Protein AF-A0A938XCN8-F1 (afdb_monomer_lite)

Organism: NCBI:txid1871024

InterPro domains:
  IPR000175 Sodium:neurotransmitter symporter [PF00209] (3-42)
  IPR000175 Sodium:neurotransmitter symporter [PR00176] (11-32)
  IPR000175 Sodium:neurotransmitter symporter [PR00176] (180-197)
  IPR000175 Sodium:neurotransmitter symporter [PS00610] (27-41)
  IPR000175 Sodium:neurotransmitter symporter [PS50267] (1-221)
  IPR000175 Sodium:neurotransmitter symporter [PTHR42948] (38-202)
  IPR037272 Sodium:neurotransmitter symporter superfamily [SSF161070] (3-42)
  IPR037272 Sodium:neurotransmitter symporter superfamily [SSF161070] (38-207)

Structure (mmCIF, N/CA/C/O backbone):
data_AF-A0A938XCN8-F1
#
_entry.id   AF-A0A938XCN8-F1
#
loop_
_atom_site.group_PDB
_atom_site.id
_atom_site.type_symbol
_atom_site.label_atom_id
_atom_site.label_alt_id
_atom_site.label_comp_id
_atom_site.label_asym_id
_atom_site.label_entity_id
_atom_site.label_seq_id
_atom_site.pdbx_PDB_ins_code
_atom_site.Cartn_x
_atom_site.Cartn_y
_atom_site.Cartn_z
_atom_site.occupancy
_atom_site.B_iso_or_equiv
_atom_site.auth_seq_id
_atom_site.auth_comp_id
_atom_site.auth_asym_id
_atom_site.auth_atom_id
_atom_site.pdbx_PDB_model_num
ATOM 1 N N . MET A 1 1 ? 0.369 -1.456 -61.228 1.00 43.31 1 MET A N 1
ATOM 2 C CA . MET A 1 1 ? 1.464 -1.544 -60.235 1.00 43.31 1 MET A CA 1
ATOM 3 C C . MET A 1 1 ? 1.816 -3.021 -60.059 1.00 43.31 1 MET A C 1
ATOM 5 O O . MET A 1 1 ? 0.947 -3.790 -59.664 1.00 43.31 1 MET A O 1
ATOM 9 N N . LYS A 1 2 ? 3.007 -3.459 -60.490 1.00 46.16 2 LYS A N 1
ATOM 10 C CA . LYS A 1 2 ? 3.424 -4.873 -60.432 1.00 46.16 2 LYS A CA 1
ATOM 11 C C . LYS A 1 2 ? 3.846 -5.174 -58.986 1.00 46.16 2 LYS A C 1
ATOM 13 O O . LYS A 1 2 ? 4.630 -4.426 -58.421 1.00 46.16 2 LYS A O 1
ATOM 18 N N . ARG A 1 3 ? 3.261 -6.197 -58.360 1.00 56.00 3 ARG A N 1
ATOM 19 C CA . ARG A 1 3 ? 3.495 -6.537 -56.947 1.00 56.00 3 ARG A CA 1
ATOM 20 C C . ARG A 1 3 ? 4.858 -7.232 -56.838 1.00 56.00 3 ARG A C 1
ATOM 22 O O . ARG A 1 3 ? 5.021 -8.307 -57.414 1.00 56.00 3 ARG A O 1
ATOM 29 N N . GLU A 1 4 ? 5.813 -6.605 -56.156 1.00 67.62 4 GLU A N 1
ATOM 30 C CA . GLU A 1 4 ? 7.129 -7.185 -55.852 1.00 67.62 4 GLU A CA 1
ATOM 31 C C . GLU A 1 4 ? 6.932 -8.534 -55.136 1.00 67.62 4 GLU A C 1
ATOM 33 O O . GLU A 1 4 ? 6.206 -8.624 -54.141 1.00 67.62 4 GLU A O 1
ATOM 38 N N . LYS A 1 5 ? 7.515 -9.609 -55.679 1.00 69.50 5 LYS A N 1
ATOM 39 C CA . LYS A 1 5 ? 7.476 -10.956 -55.091 1.00 69.50 5 LYS A CA 1
ATOM 40 C C . LYS A 1 5 ? 8.864 -11.289 -54.558 1.00 69.50 5 LYS A C 1
ATOM 42 O O . LYS A 1 5 ? 9.857 -11.034 -55.228 1.00 69.50 5 LYS A O 1
ATOM 47 N N . PHE A 1 6 ? 8.925 -11.884 -53.369 1.00 74.00 6 PHE A N 1
ATOM 48 C CA . PHE A 1 6 ? 10.189 -12.293 -52.763 1.00 74.00 6 PHE A CA 1
ATOM 49 C C . PHE A 1 6 ? 10.981 -13.236 -53.681 1.00 74.00 6 PHE A C 1
ATOM 51 O O . PHE A 1 6 ? 10.433 -14.202 -54.209 1.00 74.00 6 PHE A O 1
ATOM 58 N N . SER A 1 7 ? 12.282 -12.961 -53.820 1.00 73.88 7 SER A N 1
ATOM 59 C CA . SER A 1 7 ? 13.211 -13.706 -54.685 1.00 73.88 7 SER A CA 1
ATOM 60 C C . SER A 1 7 ? 13.429 -15.165 -54.235 1.00 73.88 7 SER A C 1
ATOM 62 O O . SER A 1 7 ? 13.682 -16.042 -55.056 1.00 73.88 7 SER A O 1
ATOM 64 N N . SER A 1 8 ? 13.270 -15.470 -52.938 1.00 84.44 8 SER A N 1
ATOM 65 C CA . SER A 1 8 ? 13.518 -16.804 -52.370 1.00 84.44 8 SER A CA 1
ATOM 66 C C . SER A 1 8 ? 12.478 -17.195 -51.316 1.00 84.44 8 SER A C 1
ATOM 68 O O . SER A 1 8 ? 12.162 -16.412 -50.418 1.00 84.44 8 SER A O 1
ATOM 70 N N . ARG A 1 9 ? 11.994 -18.448 -51.385 1.00 79.88 9 ARG A N 1
ATOM 71 C CA . ARG A 1 9 ? 11.116 -19.057 -50.365 1.00 79.88 9 ARG A CA 1
ATOM 72 C C . ARG A 1 9 ? 11.793 -19.110 -48.990 1.00 79.88 9 ARG A C 1
ATOM 74 O O . ARG A 1 9 ? 11.138 -18.852 -47.988 1.00 79.88 9 ARG A O 1
ATOM 81 N N . LEU A 1 10 ? 13.103 -19.371 -48.952 1.00 82.69 10 LEU A N 1
ATOM 82 C CA . LEU A 1 10 ? 13.907 -19.327 -47.725 1.00 82.69 10 LEU A CA 1
ATOM 83 C C . LEU A 1 10 ? 13.996 -17.905 -47.160 1.00 82.69 10 LEU A C 1
ATOM 85 O O . LEU A 1 10 ? 13.855 -17.724 -45.956 1.00 82.69 10 LEU A O 1
ATOM 89 N N . GLY A 1 11 ? 14.148 -16.892 -48.020 1.00 81.12 11 GLY A N 1
ATOM 90 C CA . GLY A 1 11 ? 14.159 -15.485 -47.600 1.00 81.12 11 GLY A CA 1
ATOM 91 C C . GLY A 1 11 ? 12.843 -15.053 -46.948 1.00 81.12 11 GLY A C 1
ATOM 92 O O . GLY A 1 11 ? 12.856 -14.404 -45.907 1.00 81.12 11 GLY A O 1
ATOM 93 N N . PHE A 1 12 ? 11.706 -15.483 -47.504 1.00 85.00 12 PHE A N 1
ATOM 94 C CA . PHE A 1 12 ? 10.392 -15.219 -46.912 1.00 85.00 12 PHE A CA 1
ATOM 95 C C . PHE A 1 12 ? 10.224 -15.885 -45.537 1.00 85.00 12 PHE A C 1
ATOM 97 O O . PHE A 1 12 ? 9.724 -15.251 -44.607 1.00 85.00 12 PHE A O 1
ATOM 104 N N . VAL A 1 13 ? 10.675 -17.135 -45.382 1.00 86.12 13 VAL A N 1
ATOM 105 C CA . VAL A 1 13 ? 10.606 -17.860 -44.101 1.00 86.12 13 VAL A CA 1
ATOM 106 C C . VAL A 1 13 ? 11.511 -17.217 -43.048 1.00 86.12 13 VAL A C 1
ATOM 108 O O . VAL A 1 13 ? 11.069 -17.013 -41.922 1.00 86.12 13 VAL A O 1
ATOM 111 N N . LEU A 1 14 ? 12.738 -16.830 -43.410 1.00 84.88 14 LEU A N 1
ATOM 112 C CA . LEU A 1 14 ? 13.688 -16.184 -42.495 1.00 84.88 14 LEU A CA 1
ATOM 113 C C . LEU A 1 14 ? 13.211 -14.802 -42.033 1.00 84.88 14 LEU A C 1
ATOM 115 O O . LEU A 1 14 ? 13.330 -14.484 -40.854 1.00 84.88 14 LEU A O 1
ATOM 119 N N . ILE A 1 15 ? 12.624 -14.001 -42.926 1.00 85.56 15 ILE A N 1
ATOM 120 C CA . ILE A 1 15 ? 12.047 -12.697 -42.567 1.00 85.56 15 ILE A CA 1
ATOM 121 C C . ILE A 1 15 ? 10.811 -12.876 -41.684 1.00 85.56 15 ILE A C 1
ATOM 123 O O . ILE A 1 15 ? 10.690 -12.200 -40.667 1.00 85.56 15 ILE A O 1
ATOM 127 N N . SER A 1 16 ? 9.929 -13.825 -42.012 1.00 80.19 16 SER A N 1
ATOM 128 C CA . SER A 1 16 ? 8.748 -14.121 -41.187 1.00 80.19 16 SER A CA 1
ATOM 129 C C . SER A 1 16 ? 9.145 -14.600 -39.783 1.00 80.19 16 SER A C 1
ATOM 131 O O . SER A 1 16 ? 8.578 -14.139 -38.794 1.00 80.19 16 SER A O 1
ATOM 133 N N . ALA A 1 17 ? 10.161 -15.465 -39.678 1.00 82.31 17 ALA A N 1
ATOM 134 C CA . ALA A 1 17 ? 10.718 -15.915 -38.403 1.00 82.31 17 ALA A CA 1
ATOM 135 C C . ALA A 1 17 ? 11.397 -14.767 -37.633 1.00 82.31 17 ALA A C 1
ATOM 137 O O . ALA A 1 17 ? 11.176 -14.618 -36.433 1.00 82.31 17 ALA A O 1
ATOM 138 N N . GLY A 1 18 ? 12.164 -13.915 -38.320 1.00 79.69 18 GLY A N 1
ATOM 139 C CA . GLY A 1 18 ? 12.799 -12.732 -37.735 1.00 79.69 18 GLY A CA 1
ATOM 140 C C . GLY A 1 18 ? 11.789 -11.722 -37.186 1.00 79.69 18 GLY A C 1
ATOM 141 O O . GLY A 1 18 ? 11.968 -11.225 -36.076 1.00 79.69 18 GLY A O 1
ATOM 142 N N . CYS A 1 19 ? 10.688 -11.472 -37.900 1.00 76.50 19 CYS A N 1
ATOM 143 C CA . CYS A 1 19 ? 9.593 -10.628 -37.419 1.00 76.50 19 CYS A CA 1
ATOM 144 C C . CYS A 1 19 ? 8.870 -11.248 -36.215 1.00 76.50 19 CYS A C 1
ATOM 146 O O . CYS A 1 19 ? 8.571 -10.531 -35.264 1.00 76.50 19 CYS A O 1
ATOM 148 N N . ALA A 1 20 ? 8.623 -12.563 -36.212 1.00 73.62 20 ALA A N 1
ATOM 149 C CA . ALA A 1 20 ? 7.980 -13.248 -35.088 1.00 73.62 20 ALA A CA 1
ATOM 150 C C . ALA A 1 20 ? 8.841 -13.213 -33.810 1.00 73.62 20 ALA A C 1
ATOM 152 O O . ALA A 1 20 ? 8.335 -12.902 -32.731 1.00 73.62 20 ALA A O 1
ATOM 153 N N . ILE A 1 21 ? 10.150 -13.462 -33.932 1.00 72.75 21 ILE A N 1
ATOM 154 C CA . ILE A 1 21 ? 11.103 -13.386 -32.813 1.00 72.75 21 ILE A CA 1
ATOM 155 C C . ILE A 1 21 ? 11.278 -11.932 -32.348 1.00 72.75 21 ILE A C 1
ATOM 157 O O . ILE A 1 21 ? 11.272 -11.663 -31.147 1.00 72.75 21 ILE A O 1
ATOM 161 N N . GLY A 1 22 ? 11.386 -10.986 -33.288 1.00 70.88 22 GLY A N 1
ATOM 162 C CA . GLY A 1 22 ? 11.503 -9.556 -33.003 1.00 70.88 22 GLY A CA 1
ATOM 163 C C . GLY A 1 22 ? 10.294 -9.010 -32.245 1.00 70.88 22 GLY A C 1
ATOM 164 O O . GLY A 1 22 ? 10.467 -8.357 -31.219 1.00 70.88 22 GLY A O 1
ATOM 165 N N . LEU A 1 23 ? 9.076 -9.352 -32.678 1.00 68.38 23 LEU A N 1
ATOM 166 C CA . LEU A 1 23 ? 7.847 -9.020 -31.954 1.00 68.38 23 LEU A CA 1
ATOM 167 C C . LEU A 1 23 ? 7.846 -9.654 -30.558 1.00 68.38 23 LEU A C 1
ATOM 169 O O . LEU A 1 23 ? 7.608 -8.953 -29.580 1.00 68.38 23 LEU A O 1
ATOM 173 N N . GLY A 1 24 ? 8.202 -10.935 -30.432 1.00 60.56 24 GLY A N 1
ATOM 174 C CA . GLY A 1 24 ? 8.303 -11.598 -29.127 1.00 60.56 24 GLY A CA 1
ATOM 175 C C . GLY A 1 24 ? 9.234 -10.870 -28.147 1.00 60.56 24 GLY A C 1
ATOM 176 O O . GLY A 1 24 ? 8.884 -10.684 -26.982 1.00 60.56 24 GLY A O 1
ATOM 177 N N . ASN A 1 25 ? 10.383 -10.380 -28.619 1.00 62.62 25 ASN A N 1
ATOM 178 C CA . ASN A 1 25 ? 11.329 -9.633 -27.786 1.00 62.62 25 ASN A CA 1
ATOM 179 C C . ASN A 1 25 ? 10.828 -8.221 -27.425 1.00 62.62 25 ASN A C 1
ATOM 181 O O . ASN A 1 25 ? 11.055 -7.764 -26.303 1.00 62.62 25 ASN A O 1
ATOM 185 N N . VAL A 1 26 ? 10.103 -7.561 -28.338 1.00 66.00 26 VAL A N 1
ATOM 186 C CA . VAL A 1 26 ? 9.451 -6.262 -28.091 1.00 66.00 26 VAL A CA 1
ATOM 187 C C . VAL A 1 26 ? 8.364 -6.372 -27.025 1.00 66.00 26 VAL A C 1
ATOM 189 O O . VAL A 1 26 ? 8.199 -5.432 -26.263 1.00 66.00 26 VAL A O 1
ATOM 192 N N . TRP A 1 27 ? 7.666 -7.505 -26.914 1.00 64.62 27 TRP A N 1
ATOM 193 C CA . TRP A 1 27 ? 6.671 -7.741 -25.855 1.00 64.62 27 TRP A CA 1
ATOM 194 C C . TRP A 1 27 ? 7.290 -8.238 -24.544 1.00 64.62 27 TRP A C 1
ATOM 196 O O . TRP A 1 27 ? 6.797 -7.919 -23.460 1.00 64.62 27 TRP A O 1
ATOM 206 N N . ARG A 1 28 ? 8.403 -8.974 -24.619 1.00 64.06 28 ARG A N 1
ATOM 207 C CA . ARG A 1 28 ? 9.111 -9.486 -23.440 1.00 64.06 28 ARG A CA 1
ATOM 208 C C . ARG A 1 28 ? 9.675 -8.365 -22.567 1.00 64.06 28 ARG A C 1
ATOM 210 O O . ARG A 1 28 ? 9.616 -8.474 -21.348 1.00 64.06 28 ARG A O 1
ATOM 217 N N . PHE A 1 29 ? 10.197 -7.292 -23.157 1.00 66.00 29 PHE A N 1
ATOM 218 C CA . PHE A 1 29 ? 10.772 -6.182 -22.391 1.00 66.00 29 PHE A CA 1
ATOM 219 C C . PHE A 1 29 ? 9.725 -5.415 -21.548 1.00 66.00 29 PHE A C 1
ATOM 221 O O . PHE A 1 29 ? 9.934 -5.294 -20.339 1.00 66.00 29 PHE A O 1
ATOM 228 N N . PRO A 1 30 ? 8.569 -4.989 -22.099 1.00 60.81 30 PRO A N 1
ATOM 229 C CA . PRO A 1 30 ? 7.419 -4.484 -21.347 1.00 60.81 30 PRO A CA 1
ATOM 230 C C . PRO A 1 30 ? 6.872 -5.457 -20.308 1.00 60.81 30 PRO A C 1
ATOM 232 O O . PRO A 1 30 ? 6.483 -5.043 -19.224 1.00 60.81 30 PRO A O 1
ATOM 235 N N . TYR A 1 31 ? 6.832 -6.752 -20.627 1.00 61.41 31 TYR A N 1
ATOM 236 C CA . TYR A 1 31 ? 6.334 -7.766 -19.701 1.00 61.41 31 TYR A CA 1
ATOM 237 C C . TYR A 1 31 ? 7.248 -7.908 -18.478 1.00 61.41 31 TYR A C 1
ATOM 239 O O . TYR A 1 31 ? 6.776 -7.855 -17.346 1.00 61.41 31 TYR A O 1
ATOM 247 N N . ILE A 1 32 ? 8.563 -8.005 -18.698 1.00 63.66 32 ILE A N 1
ATOM 248 C CA . ILE A 1 32 ? 9.557 -8.056 -17.620 1.00 63.66 32 ILE A CA 1
ATOM 249 C C . ILE A 1 32 ? 9.542 -6.744 -16.830 1.00 63.66 32 ILE A C 1
ATOM 251 O O .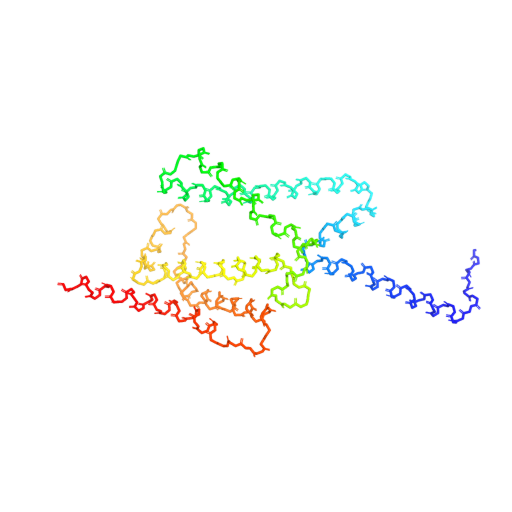 ILE A 1 32 ? 9.484 -6.778 -15.610 1.00 63.66 32 ILE A O 1
ATOM 255 N N . THR A 1 33 ? 9.512 -5.583 -17.491 1.00 64.44 33 THR A N 1
ATOM 256 C CA . THR A 1 33 ? 9.369 -4.299 -16.776 1.00 64.44 33 THR A CA 1
ATOM 257 C C . THR A 1 33 ? 8.042 -4.197 -16.023 1.00 64.44 33 THR A C 1
ATOM 259 O O . THR A 1 33 ? 8.006 -3.579 -14.967 1.00 64.44 33 THR A O 1
ATOM 262 N N . GLY A 1 34 ? 6.968 -4.834 -16.494 1.00 63.31 34 GLY A N 1
ATOM 263 C CA . GLY A 1 34 ? 5.686 -4.928 -15.794 1.00 63.31 34 GLY A CA 1
ATOM 264 C C . GLY A 1 34 ? 5.728 -5.764 -14.529 1.00 63.31 34 GLY A C 1
ATOM 265 O O . GLY A 1 34 ? 5.140 -5.354 -13.532 1.00 63.31 34 GLY A O 1
ATOM 266 N N . GLN A 1 35 ? 6.476 -6.867 -14.534 1.00 62.69 35 GLN A N 1
ATOM 267 C CA . GLN A 1 35 ? 6.714 -7.657 -13.323 1.00 62.69 35 GLN A CA 1
ATOM 268 C C . GLN A 1 35 ? 7.412 -6.842 -12.222 1.00 62.69 35 GLN A C 1
ATOM 270 O O . GLN A 1 35 ? 7.170 -7.096 -11.049 1.00 62.69 35 GLN A O 1
ATOM 275 N N . TYR A 1 36 ? 8.193 -5.821 -12.590 1.00 63.03 36 TYR A N 1
ATOM 276 C CA . TYR A 1 36 ? 8.853 -4.899 -11.656 1.00 63.03 36 TYR A CA 1
ATOM 277 C C . TYR A 1 36 ? 8.165 -3.519 -11.566 1.00 63.03 36 TYR A C 1
ATOM 279 O O . TYR A 1 36 ? 8.805 -2.525 -11.231 1.00 63.03 36 TYR A O 1
ATOM 287 N N . GLY A 1 37 ? 6.877 -3.411 -11.922 1.00 68.31 37 GLY A N 1
ATOM 288 C CA . GLY A 1 37 ? 6.086 -2.174 -11.775 1.00 68.31 37 GLY A CA 1
ATOM 289 C C . GLY A 1 37 ? 6.411 -1.035 -12.760 1.00 68.31 37 GLY A C 1
ATOM 290 O O . GLY A 1 37 ? 5.772 0.016 -12.728 1.00 68.31 37 GLY A O 1
ATOM 291 N N . GLY A 1 38 ? 7.358 -1.233 -13.678 1.00 71.62 38 GLY A N 1
ATOM 292 C CA . GLY A 1 38 ? 7.815 -0.248 -14.663 1.00 71.62 38 GLY A CA 1
ATOM 293 C C . GLY A 1 38 ? 7.075 -0.253 -16.007 1.00 71.62 38 GLY A C 1
ATOM 294 O O . GLY A 1 38 ? 7.303 0.647 -16.814 1.00 71.62 38 GLY A O 1
ATOM 295 N N . ALA A 1 39 ? 6.187 -1.222 -16.277 1.00 73.75 39 ALA A N 1
ATOM 296 C CA . ALA A 1 39 ? 5.540 -1.362 -17.595 1.00 73.75 39 ALA A CA 1
ATOM 297 C C . ALA A 1 39 ? 4.824 -0.092 -18.057 1.00 73.75 39 ALA A C 1
ATOM 299 O O . ALA A 1 39 ? 4.947 0.286 -19.216 1.00 73.75 39 ALA A O 1
ATOM 300 N N . VAL A 1 40 ? 4.109 0.586 -17.156 1.00 76.75 40 VAL A N 1
ATOM 301 C CA . VAL A 1 40 ? 3.341 1.806 -17.457 1.00 76.75 40 VAL A CA 1
ATOM 302 C C . VAL A 1 40 ? 4.245 2.916 -18.011 1.00 76.75 40 VAL A C 1
ATOM 304 O O . VAL A 1 40 ? 3.830 3.672 -18.887 1.00 76.75 40 VAL A O 1
ATOM 307 N N . PHE A 1 41 ? 5.504 2.974 -17.571 1.00 77.00 41 PHE A N 1
ATOM 308 C CA . PHE A 1 41 ? 6.495 3.953 -18.027 1.00 77.00 41 PHE A CA 1
ATOM 309 C C . PHE A 1 41 ? 7.179 3.571 -19.347 1.00 77.00 41 PHE A C 1
ATOM 311 O O . PHE A 1 41 ? 7.922 4.378 -19.899 1.00 77.00 41 PHE A O 1
ATOM 318 N N . VAL A 1 42 ? 6.917 2.373 -19.875 1.00 76.19 42 VAL A N 1
ATOM 319 C CA . VAL A 1 42 ? 7.463 1.884 -21.151 1.00 76.19 42 VAL A CA 1
ATOM 320 C C . VAL A 1 42 ? 6.363 1.786 -22.208 1.00 76.19 42 VAL A C 1
ATOM 322 O O . VAL A 1 42 ? 6.492 2.343 -23.297 1.00 76.19 42 VAL A O 1
ATOM 325 N N . THR A 1 43 ? 5.248 1.132 -21.886 1.00 79.12 43 THR A N 1
ATOM 326 C CA . THR A 1 43 ? 4.165 0.846 -22.837 1.00 79.12 43 THR A CA 1
ATOM 327 C C . THR A 1 43 ? 3.350 2.079 -23.195 1.00 79.12 43 THR A C 1
ATOM 329 O O . THR A 1 43 ? 3.009 2.271 -24.365 1.00 79.12 43 THR A O 1
ATOM 332 N N . LEU A 1 44 ? 3.042 2.938 -22.219 1.00 82.38 44 LEU A N 1
ATOM 333 C CA . LEU A 1 44 ? 2.205 4.109 -22.469 1.00 82.38 44 LEU A CA 1
ATOM 334 C C . LEU A 1 44 ? 2.922 5.173 -23.301 1.00 82.38 44 LEU A C 1
ATOM 336 O O . LEU A 1 44 ? 2.326 5.612 -24.283 1.00 82.38 44 LEU A O 1
ATOM 340 N N . PRO A 1 45 ? 4.188 5.556 -23.028 1.00 82.69 45 PRO A N 1
ATOM 341 C CA . PRO A 1 45 ? 4.901 6.484 -23.905 1.00 82.69 45 PRO A CA 1
ATOM 342 C C . PRO A 1 45 ? 5.023 5.976 -25.343 1.00 82.69 45 PRO A C 1
ATOM 344 O O . PRO A 1 45 ? 4.869 6.760 -26.280 1.00 82.69 45 PRO A O 1
ATOM 347 N N . GLN A 1 46 ? 5.247 4.670 -25.521 1.00 80.50 46 GLN A N 1
ATOM 348 C CA . GLN A 1 46 ? 5.304 4.056 -26.845 1.00 80.50 46 GLN A CA 1
ATOM 349 C C . GLN A 1 46 ? 3.953 4.159 -27.566 1.00 80.50 46 GLN A C 1
ATOM 351 O O . GLN A 1 46 ? 3.902 4.611 -28.706 1.00 80.50 46 GLN A O 1
ATOM 356 N N . THR A 1 47 ? 2.856 3.849 -26.870 1.00 82.81 47 THR A N 1
ATOM 357 C CA . THR A 1 47 ? 1.492 3.979 -27.412 1.00 82.81 47 THR A CA 1
ATOM 358 C C . THR A 1 47 ? 1.168 5.433 -27.763 1.00 82.81 47 THR A C 1
ATOM 360 O O . THR A 1 47 ? 0.650 5.716 -28.841 1.00 82.81 47 THR A O 1
ATOM 363 N N . PHE A 1 48 ? 1.528 6.388 -26.899 1.00 86.12 48 PHE A N 1
ATOM 364 C CA . PHE A 1 48 ? 1.320 7.808 -27.174 1.00 86.12 48 PHE A CA 1
ATOM 365 C C . PHE A 1 48 ? 2.119 8.275 -28.391 1.00 86.12 48 PHE A C 1
ATOM 367 O O . PHE A 1 48 ? 1.613 9.092 -29.151 1.00 86.12 48 PHE A O 1
ATOM 374 N N . SER A 1 49 ? 3.324 7.746 -28.627 1.00 82.06 49 SER A N 1
ATOM 375 C CA . SER A 1 49 ? 4.138 8.108 -29.794 1.00 82.06 49 SER A CA 1
ATOM 376 C C . SER A 1 49 ? 3.498 7.730 -31.136 1.00 82.06 49 SER A C 1
ATOM 378 O O . SER A 1 49 ? 3.831 8.345 -32.149 1.00 82.06 49 SER A O 1
ATOM 380 N N . GLU A 1 50 ? 2.600 6.745 -31.160 1.00 86.06 50 GLU A N 1
ATOM 381 C CA . GLU A 1 50 ? 1.865 6.329 -32.362 1.00 86.06 50 GLU A CA 1
ATOM 382 C C . GLU A 1 50 ? 0.585 7.160 -32.582 1.00 86.06 50 GLU A C 1
ATOM 384 O O . GLU A 1 50 ? 0.016 7.167 -33.674 1.00 86.06 50 GLU A O 1
ATOM 389 N N . MET A 1 51 ? 0.141 7.909 -31.566 1.00 86.44 51 MET A N 1
ATOM 390 C CA . MET A 1 51 ? -1.043 8.765 -31.630 1.00 86.44 51 MET A CA 1
ATOM 391 C C . MET A 1 51 ? -0.716 10.158 -32.190 1.00 86.44 51 MET A C 1
ATOM 393 O O . MET A 1 51 ? 0.309 10.771 -31.876 1.00 86.44 51 MET A O 1
ATOM 397 N N . ALA A 1 52 ? -1.646 10.732 -32.959 1.00 88.56 52 ALA A N 1
ATOM 398 C CA . ALA A 1 52 ? -1.552 12.129 -33.379 1.00 88.56 52 ALA A CA 1
ATOM 399 C C . ALA A 1 52 ? -1.555 13.057 -32.147 1.00 88.56 52 ALA A C 1
ATOM 401 O O . ALA A 1 52 ? -2.476 13.032 -31.332 1.00 88.56 52 ALA A O 1
ATOM 402 N N . GLY A 1 53 ? -0.507 13.873 -31.995 1.00 86.56 53 GLY A N 1
ATOM 403 C CA . GLY A 1 53 ? -0.343 14.728 -30.814 1.00 86.56 53 GLY A CA 1
ATOM 404 C C . GLY A 1 53 ? 0.113 13.984 -29.552 1.00 86.56 53 GLY A C 1
ATOM 405 O O . GLY A 1 53 ? -0.076 14.496 -28.450 1.00 86.56 53 GLY A O 1
ATOM 406 N N . GLY A 1 54 ? 0.743 12.814 -29.691 1.00 86.56 54 GLY A N 1
ATOM 407 C CA . GLY A 1 54 ? 1.220 11.962 -28.595 1.00 86.56 54 GLY A CA 1
ATOM 408 C C . GLY A 1 54 ? 1.919 12.657 -27.428 1.00 86.56 54 GLY A C 1
ATOM 409 O O . GLY A 1 54 ? 1.691 12.316 -26.273 1.00 86.56 54 GLY A O 1
ATOM 410 N N . ARG A 1 55 ? 2.726 13.687 -27.708 1.00 87.12 55 ARG A N 1
ATOM 411 C CA . ARG A 1 55 ? 3.413 14.476 -26.670 1.00 87.12 55 ARG A CA 1
ATOM 412 C C . ARG A 1 55 ? 2.440 15.180 -25.721 1.00 87.12 55 ARG A C 1
ATOM 414 O O . ARG A 1 55 ? 2.696 15.211 -24.523 1.00 87.12 55 ARG A O 1
ATOM 421 N N . LEU A 1 56 ? 1.339 15.728 -26.241 1.00 90.31 56 LEU A N 1
ATOM 422 C CA . LEU A 1 56 ? 0.327 16.408 -25.432 1.00 90.31 56 LEU A CA 1
ATOM 423 C C . LEU A 1 56 ? -0.434 15.402 -24.563 1.00 90.31 56 LEU A C 1
ATOM 425 O O . LEU A 1 56 ? -0.575 15.614 -23.362 1.00 90.31 56 LEU A O 1
ATOM 429 N N . TRP A 1 57 ? -0.869 14.289 -25.158 1.00 87.88 57 TRP A N 1
ATOM 430 C CA . TRP A 1 57 ? -1.585 13.230 -24.442 1.00 87.88 57 TRP A CA 1
ATOM 431 C C . TRP A 1 57 ? -0.722 12.570 -23.366 1.00 87.88 57 TRP A C 1
ATOM 433 O O . TRP A 1 57 ? -1.182 12.399 -22.239 1.00 87.88 57 TRP A O 1
ATOM 443 N N . GLY A 1 58 ? 0.547 12.289 -23.671 1.00 87.69 58 GLY A N 1
ATOM 444 C CA . GLY A 1 58 ? 1.506 11.779 -22.695 1.00 87.69 58 GLY A CA 1
ATOM 445 C C . GLY A 1 58 ? 1.762 12.765 -21.556 1.00 87.69 58 GLY A C 1
ATOM 446 O O . GLY A 1 58 ? 1.724 12.370 -20.393 1.00 87.69 58 GLY A O 1
ATOM 447 N N . ALA A 1 59 ? 1.953 14.054 -21.861 1.00 89.69 59 ALA A N 1
ATOM 448 C CA . ALA A 1 59 ? 2.148 15.081 -20.837 1.00 89.69 59 ALA A CA 1
ATOM 449 C C . ALA A 1 59 ? 0.936 15.201 -19.899 1.00 89.69 59 ALA A C 1
ATOM 451 O O . ALA A 1 59 ? 1.109 15.246 -18.682 1.00 89.69 59 ALA A O 1
ATOM 452 N N . LEU A 1 60 ? -0.284 15.198 -20.446 1.00 91.69 60 LEU A N 1
ATOM 453 C CA . LEU A 1 60 ? -1.514 15.229 -19.652 1.00 91.69 60 LEU A CA 1
ATOM 454 C C . LEU A 1 60 ? -1.667 13.973 -18.788 1.00 91.69 60 LEU A C 1
ATOM 456 O O . LEU A 1 60 ? -1.990 14.083 -17.607 1.00 91.69 60 LEU A O 1
ATOM 460 N N . PHE A 1 61 ? -1.391 12.792 -19.343 1.00 89.38 61 PHE A N 1
ATOM 461 C CA . PHE A 1 61 ? -1.467 11.537 -18.600 1.00 89.38 61 PHE A CA 1
ATOM 462 C C . PHE A 1 61 ? -0.518 11.528 -17.394 1.00 89.38 61 PHE A C 1
ATOM 464 O O . PHE A 1 61 ? -0.959 11.286 -16.272 1.00 89.38 61 PHE A O 1
ATOM 471 N N . PHE A 1 62 ? 0.767 11.842 -17.596 1.00 87.12 62 PHE A N 1
ATOM 472 C CA . PHE A 1 62 ? 1.740 11.854 -16.499 1.00 87.12 62 PHE A CA 1
ATOM 473 C C . PHE A 1 62 ? 1.485 12.979 -15.490 1.00 87.12 62 PHE A C 1
ATOM 475 O O . PHE A 1 62 ? 1.731 12.785 -14.302 1.00 87.12 62 PHE A O 1
ATOM 482 N N . MET A 1 63 ? 0.932 14.116 -15.924 1.00 92.62 63 MET A N 1
ATOM 483 C CA . MET A 1 63 ? 0.482 15.177 -15.019 1.00 92.62 63 MET A CA 1
ATOM 484 C C . MET A 1 63 ? -0.628 14.677 -14.082 1.00 92.62 63 MET A C 1
ATOM 486 O O . MET A 1 63 ? -0.539 14.846 -12.866 1.00 92.62 63 MET A O 1
ATOM 490 N N . PHE A 1 64 ? -1.659 14.019 -14.620 1.00 92.62 64 PHE A N 1
ATOM 491 C CA . PHE A 1 64 ? -2.734 13.460 -13.796 1.00 92.62 64 PHE A CA 1
ATOM 492 C C . PHE A 1 64 ? -2.261 12.293 -12.927 1.00 92.62 64 PHE A C 1
ATOM 494 O O . PHE A 1 64 ? -2.660 12.212 -11.765 1.00 92.62 64 PHE A O 1
ATOM 501 N N . LEU A 1 65 ? -1.373 11.437 -13.443 1.00 88.75 65 LEU A N 1
ATOM 502 C CA . LEU A 1 65 ? -0.742 10.372 -12.662 1.00 88.75 65 LEU A CA 1
ATOM 503 C C . LEU A 1 65 ? 0.034 10.946 -11.465 1.00 88.75 65 LEU A C 1
ATOM 505 O O . LEU A 1 65 ? -0.081 10.420 -10.359 1.00 88.75 65 LEU A O 1
ATOM 509 N N . ALA A 1 66 ? 0.763 12.050 -11.658 1.00 88.88 66 ALA A N 1
ATOM 510 C CA . ALA A 1 66 ? 1.483 12.730 -10.585 1.00 88.88 66 ALA A CA 1
ATOM 511 C C . ALA A 1 66 ? 0.532 13.300 -9.522 1.00 88.88 66 ALA A C 1
ATOM 513 O O . ALA A 1 66 ? 0.760 13.091 -8.332 1.00 88.88 66 ALA A O 1
ATOM 514 N N . PHE A 1 67 ? -0.561 13.965 -9.919 1.00 91.06 67 PHE A N 1
ATOM 515 C CA . PHE A 1 67 ? -1.559 14.449 -8.957 1.00 91.06 67 PHE A CA 1
ATOM 516 C C . PHE A 1 67 ? -2.223 13.309 -8.181 1.00 91.06 67 PHE A C 1
ATOM 518 O O . PHE A 1 67 ? -2.351 13.403 -6.960 1.00 91.06 67 PHE A O 1
ATOM 525 N N . ALA A 1 68 ? -2.592 12.219 -8.855 1.00 87.50 68 ALA A N 1
ATOM 526 C CA . ALA A 1 68 ? -3.157 11.044 -8.200 1.00 87.50 68 ALA A CA 1
ATOM 527 C C . ALA A 1 68 ? -2.180 10.463 -7.162 1.00 87.50 68 ALA A C 1
ATOM 529 O O . ALA A 1 68 ? -2.558 10.276 -6.004 1.00 87.50 68 ALA A O 1
ATOM 530 N N . ALA A 1 69 ? -0.909 10.275 -7.533 1.00 85.38 69 ALA A N 1
ATOM 531 C CA . ALA A 1 69 ? 0.129 9.789 -6.624 1.00 85.38 69 ALA A CA 1
ATOM 532 C C . ALA A 1 69 ? 0.385 10.744 -5.441 1.00 85.38 69 ALA A C 1
ATOM 534 O O . ALA A 1 69 ? 0.562 10.299 -4.310 1.00 85.38 69 ALA A O 1
ATOM 535 N N . LEU A 1 70 ? 0.354 12.063 -5.659 1.00 87.00 70 LEU A N 1
ATOM 536 C CA . LEU A 1 70 ? 0.511 13.039 -4.576 1.00 87.00 70 LEU A CA 1
ATOM 537 C C . LEU A 1 70 ? -0.625 12.939 -3.551 1.00 87.00 70 LEU A C 1
ATOM 539 O O . LEU A 1 70 ? -0.368 12.982 -2.348 1.00 87.00 70 LEU A O 1
ATOM 543 N N . THR A 1 71 ? -1.874 12.767 -3.997 1.00 88.50 71 THR A N 1
ATOM 544 C CA . THR A 1 71 ? -3.018 12.677 -3.073 1.00 88.50 71 THR A CA 1
ATOM 545 C C . THR A 1 71 ? -2.969 11.443 -2.169 1.00 88.50 71 THR A C 1
ATOM 547 O O . THR A 1 71 ? -3.309 11.548 -0.989 1.00 88.50 71 THR A O 1
ATOM 550 N N . THR A 1 72 ? -2.494 10.297 -2.668 1.00 89.25 72 THR A N 1
ATOM 551 C CA . THR A 1 72 ? -2.362 9.076 -1.856 1.00 89.25 72 THR A CA 1
ATOM 552 C C . THR A 1 72 ? -1.240 9.202 -0.827 1.00 89.25 72 THR A C 1
ATOM 554 O O . THR A 1 72 ? -1.439 8.845 0.335 1.00 89.25 72 THR A O 1
ATOM 557 N N . VAL A 1 73 ? -0.098 9.789 -1.206 1.00 87.00 73 VAL A N 1
ATOM 558 C CA . VAL A 1 73 ? 1.023 10.043 -0.283 1.00 87.00 73 VAL A CA 1
ATOM 559 C C . VAL A 1 73 ? 0.616 11.003 0.835 1.00 87.00 73 VAL A C 1
ATOM 561 O O . VAL A 1 73 ? 0.924 10.747 1.999 1.00 87.00 73 VAL A O 1
ATOM 564 N N . ILE A 1 74 ? -0.122 12.073 0.514 1.00 86.88 74 ILE A N 1
ATOM 565 C CA . ILE A 1 74 ? -0.613 13.028 1.521 1.00 86.88 74 ILE A CA 1
ATOM 566 C C . ILE A 1 74 ? -1.525 12.326 2.536 1.00 86.88 74 ILE A C 1
ATOM 568 O O . ILE A 1 74 ? -1.345 12.519 3.736 1.00 86.88 74 ILE A O 1
ATOM 572 N N . ALA A 1 75 ? -2.459 11.481 2.087 1.00 87.62 75 ALA A N 1
ATOM 573 C CA . ALA A 1 75 ? -3.352 10.747 2.987 1.00 87.62 75 ALA A CA 1
ATOM 574 C C . ALA A 1 75 ? -2.586 9.798 3.928 1.00 87.62 75 ALA A C 1
ATOM 576 O O . ALA A 1 75 ? -2.884 9.722 5.121 1.00 87.62 75 ALA A O 1
ATOM 577 N N . VAL A 1 76 ? -1.567 9.100 3.416 1.00 88.25 76 VAL A N 1
ATOM 578 C CA . VAL A 1 76 ? -0.708 8.230 4.235 1.00 88.25 76 VAL A CA 1
ATOM 579 C C . VAL A 1 76 ? 0.096 9.048 5.251 1.00 88.25 76 VAL A C 1
ATOM 581 O O . VAL A 1 76 ? 0.160 8.673 6.421 1.00 88.25 76 VAL A O 1
ATOM 584 N N . PHE A 1 77 ? 0.660 10.190 4.850 1.00 87.56 77 PHE A N 1
ATOM 585 C CA . PHE A 1 77 ? 1.390 11.073 5.764 1.00 87.56 77 PHE A CA 1
ATOM 586 C C . PHE A 1 77 ? 0.510 11.662 6.853 1.00 87.56 77 PHE A C 1
ATOM 588 O O . PHE A 1 77 ? 0.946 11.711 8.001 1.00 87.56 77 PHE A O 1
ATOM 595 N N . GLU A 1 78 ? -0.712 12.073 6.526 1.00 86.50 78 GLU A N 1
ATOM 596 C CA . GLU A 1 78 ? -1.641 12.614 7.516 1.00 86.50 78 GLU A CA 1
ATOM 597 C C . GLU A 1 78 ? -1.932 11.577 8.611 1.00 86.50 78 GLU A C 1
ATOM 599 O O . GLU A 1 78 ? -1.875 11.910 9.793 1.00 86.50 78 GLU A O 1
ATOM 604 N N . ASN A 1 79 ? -2.119 10.303 8.241 1.00 88.81 79 ASN A N 1
ATOM 605 C CA . ASN A 1 79 ? -2.311 9.215 9.205 1.00 88.81 79 ASN A CA 1
ATOM 606 C C . ASN A 1 79 ? -1.090 9.015 10.122 1.00 88.81 79 ASN A C 1
ATOM 608 O O . ASN A 1 79 ? -1.243 8.859 11.334 1.00 88.81 79 ASN A O 1
ATOM 612 N N . ILE A 1 80 ? 0.129 9.052 9.572 1.00 88.06 80 ILE A N 1
ATOM 613 C CA . ILE A 1 80 ? 1.366 8.899 10.360 1.00 88.06 80 ILE A CA 1
ATOM 614 C C . ILE A 1 80 ? 1.569 10.099 11.296 1.00 88.06 80 ILE A C 1
ATOM 616 O O . ILE A 1 80 ? 1.944 9.935 12.459 1.00 88.06 80 ILE A O 1
ATOM 620 N N . ILE A 1 81 ? 1.312 11.315 10.808 1.00 88.50 81 ILE A N 1
ATOM 621 C CA . ILE A 1 81 ? 1.440 12.543 11.598 1.00 88.50 81 ILE A CA 1
ATOM 622 C C . ILE A 1 81 ? 0.395 12.568 12.715 1.00 88.50 81 ILE A C 1
ATOM 624 O O . ILE A 1 81 ? 0.746 12.926 13.838 1.00 88.50 81 ILE A O 1
ATOM 628 N N . ALA A 1 82 ? -0.850 12.165 12.441 1.00 88.94 82 ALA A N 1
ATOM 629 C CA . ALA A 1 82 ? -1.900 12.040 13.451 1.00 88.94 82 ALA A CA 1
ATOM 630 C C . ALA A 1 82 ? -1.462 11.109 14.586 1.00 88.94 82 ALA A C 1
ATOM 632 O O . ALA A 1 82 ? -1.454 11.519 15.745 1.00 88.94 82 ALA A O 1
ATOM 633 N N . PHE A 1 83 ? -0.950 9.925 14.242 1.00 88.62 83 PHE A N 1
ATOM 634 C CA . PHE A 1 83 ? -0.408 8.990 15.225 1.00 88.62 83 PHE A CA 1
ATOM 635 C C . PHE A 1 83 ? 0.756 9.590 16.036 1.00 88.62 83 PHE A C 1
ATOM 637 O O . PHE A 1 83 ? 0.808 9.452 17.255 1.00 88.62 83 PHE A O 1
ATOM 644 N N . ALA A 1 84 ? 1.682 10.312 15.399 1.00 88.38 84 ALA A N 1
ATOM 645 C CA . ALA A 1 84 ? 2.779 10.973 16.111 1.00 88.38 84 ALA A CA 1
ATOM 646 C C . ALA A 1 84 ? 2.293 12.095 17.054 1.00 88.38 84 ALA A C 1
ATOM 648 O O . ALA A 1 84 ? 2.873 12.300 18.125 1.00 88.38 84 ALA A O 1
ATOM 649 N N . MET A 1 85 ? 1.236 12.821 16.678 1.00 88.94 85 MET A N 1
ATOM 650 C CA . MET A 1 85 ? 0.621 13.850 17.525 1.00 88.94 85 MET A CA 1
ATOM 651 C C . MET A 1 85 ? -0.103 13.243 18.733 1.00 88.94 85 MET A C 1
ATOM 653 O O . MET A 1 85 ? 0.004 13.810 19.820 1.00 88.94 85 MET A O 1
ATOM 657 N N . ASP A 1 86 ? -0.734 12.073 18.591 1.00 89.81 86 ASP A N 1
ATOM 658 C CA . ASP A 1 86 ? -1.329 11.326 19.715 1.00 89.81 86 ASP A CA 1
ATOM 659 C C . ASP A 1 86 ? -0.268 10.878 20.738 1.00 89.81 86 ASP A C 1
ATOM 661 O O . ASP A 1 86 ? -0.531 10.815 21.938 1.00 89.81 86 ASP A O 1
ATOM 665 N N . PHE A 1 87 ? 0.972 10.661 20.287 1.00 85.94 87 PHE A N 1
ATOM 666 C CA . PHE A 1 87 ? 2.146 10.443 21.145 1.00 85.94 87 PHE A CA 1
ATOM 667 C C . PHE A 1 87 ? 2.707 11.732 21.782 1.00 85.94 87 PHE A C 1
ATOM 669 O O . PHE A 1 87 ? 3.747 11.704 22.446 1.00 85.94 87 PHE A O 1
ATOM 676 N N . GLY A 1 88 ? 2.041 12.874 21.595 1.00 88.31 88 GLY A N 1
ATOM 677 C CA . GLY A 1 88 ? 2.394 14.161 22.196 1.00 88.31 88 GLY A CA 1
ATOM 678 C C . GLY A 1 88 ? 3.424 14.976 21.410 1.00 88.31 88 GLY A C 1
ATOM 679 O O . GLY A 1 88 ? 3.994 15.929 21.947 1.00 88.31 88 GLY A O 1
ATOM 680 N N . TRP A 1 89 ? 3.716 14.628 20.153 1.00 88.75 89 TRP A N 1
ATOM 681 C CA . TRP A 1 89 ? 4.642 15.417 19.337 1.00 88.75 89 TRP A CA 1
ATOM 682 C C . TRP A 1 89 ? 3.970 16.668 18.771 1.00 88.75 89 TRP A C 1
ATOM 684 O O . TRP A 1 89 ? 2.804 16.669 18.388 1.00 88.75 89 TRP A O 1
ATOM 694 N N . THR A 1 90 ? 4.738 17.752 18.637 1.00 89.38 90 THR A N 1
ATOM 695 C CA . THR A 1 90 ? 4.265 18.941 17.921 1.00 89.38 90 THR A CA 1
ATOM 696 C C . THR A 1 90 ? 4.198 18.665 16.419 1.00 89.38 90 THR A C 1
ATOM 698 O O . THR A 1 90 ? 5.086 18.020 15.855 1.00 89.38 90 THR A O 1
ATOM 701 N N . ARG A 1 91 ? 3.184 19.218 15.736 1.00 85.94 91 ARG A N 1
ATOM 702 C CA . ARG A 1 91 ? 2.962 19.019 14.289 1.00 85.94 91 ARG A CA 1
ATOM 703 C C . ARG A 1 91 ? 4.219 19.264 13.449 1.00 85.94 91 ARG A C 1
ATOM 705 O O . ARG A 1 91 ? 4.547 18.471 12.576 1.00 85.94 91 ARG A O 1
ATOM 712 N N . LYS A 1 92 ? 4.962 20.339 13.741 1.00 88.31 92 LYS A N 1
ATOM 713 C CA . LYS A 1 92 ? 6.198 20.688 13.016 1.00 88.31 92 LYS A CA 1
ATOM 714 C C . LYS A 1 92 ? 7.284 19.619 13.166 1.00 88.31 92 LYS A C 1
ATOM 716 O O . LYS A 1 92 ? 7.946 19.291 12.186 1.00 88.31 92 LYS A O 1
ATOM 721 N N . LYS A 1 93 ? 7.447 19.063 14.372 1.00 89.56 93 LYS A N 1
ATOM 722 C CA . LYS A 1 93 ? 8.412 17.990 14.636 1.00 89.56 93 LYS A CA 1
ATOM 723 C C . LYS A 1 93 ? 8.000 16.699 13.925 1.00 89.56 93 LYS A C 1
ATOM 725 O O . LYS A 1 93 ? 8.841 16.083 13.282 1.00 89.56 93 LYS A O 1
ATOM 730 N N . ALA A 1 94 ? 6.718 16.332 13.996 1.00 88.62 94 ALA A N 1
ATOM 731 C CA . ALA A 1 94 ? 6.185 15.142 13.334 1.00 88.62 94 ALA A CA 1
ATOM 732 C C . ALA A 1 94 ? 6.382 15.188 11.809 1.00 88.62 94 ALA A C 1
ATOM 734 O O . ALA A 1 94 ? 6.899 14.236 11.233 1.00 88.62 94 ALA A O 1
ATOM 735 N N . VAL A 1 95 ? 6.069 16.322 11.170 1.00 87.94 95 VAL A N 1
ATOM 736 C CA . VAL A 1 95 ? 6.274 16.512 9.723 1.00 87.94 95 VAL A CA 1
ATOM 737 C C . VAL A 1 95 ? 7.751 16.385 9.343 1.00 87.94 95 VAL A C 1
ATOM 739 O O . VAL A 1 95 ? 8.076 15.669 8.400 1.00 87.94 95 VAL A O 1
ATOM 742 N N . LEU A 1 96 ? 8.653 17.046 10.077 1.00 88.50 96 LEU A N 1
ATOM 743 C CA . LEU A 1 96 ? 10.083 17.041 9.753 1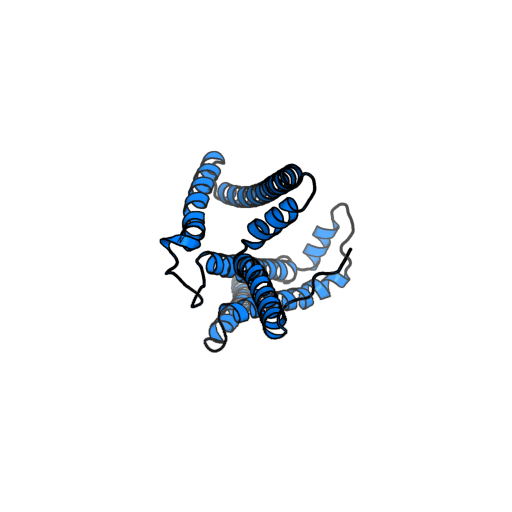.00 88.50 96 LEU A CA 1
ATOM 744 C C . LEU A 1 96 ? 10.692 15.636 9.861 1.00 88.50 96 LEU A C 1
ATOM 746 O O . LEU A 1 96 ? 11.422 15.209 8.967 1.00 88.50 96 LEU A O 1
ATOM 750 N N . VAL A 1 97 ? 10.367 14.912 10.936 1.00 88.44 97 VAL A N 1
ATOM 751 C CA . VAL A 1 97 ? 10.835 13.533 11.134 1.00 88.44 97 VAL A CA 1
ATOM 752 C C . VAL A 1 97 ? 10.258 12.611 10.064 1.00 88.44 97 VAL A C 1
ATOM 754 O O . VAL A 1 97 ? 10.994 11.790 9.527 1.00 88.44 97 VAL A O 1
ATOM 757 N N . ASN A 1 98 ? 8.982 12.770 9.705 1.00 86.19 98 ASN A N 1
ATOM 758 C CA . ASN A 1 98 ? 8.349 11.945 8.681 1.00 86.19 98 ASN A CA 1
ATOM 759 C C . ASN A 1 98 ? 8.985 12.145 7.294 1.00 86.19 98 ASN A C 1
ATOM 761 O O . ASN A 1 98 ? 9.278 11.168 6.612 1.00 86.19 98 ASN A O 1
ATOM 765 N N . ILE A 1 99 ? 9.280 13.390 6.899 1.00 84.44 99 ILE A N 1
ATOM 766 C CA . ILE A 1 99 ? 9.982 13.677 5.634 1.00 84.44 99 ILE A CA 1
ATOM 767 C C . ILE A 1 99 ? 11.368 13.021 5.622 1.00 84.44 99 ILE A C 1
ATOM 769 O O . ILE A 1 99 ? 11.730 12.363 4.647 1.00 84.44 99 ILE A O 1
ATOM 773 N N . ALA A 1 100 ? 12.132 13.164 6.710 1.00 87.06 100 ALA A N 1
ATOM 774 C CA . ALA A 1 100 ? 13.449 12.544 6.822 1.00 87.06 100 ALA A CA 1
ATOM 775 C C . ALA A 1 100 ? 13.364 11.009 6.762 1.00 87.06 100 ALA A C 1
ATOM 777 O O . ALA A 1 100 ? 14.133 10.377 6.038 1.00 87.06 100 ALA A O 1
ATOM 778 N N . ALA A 1 101 ? 12.401 10.415 7.472 1.00 86.62 101 ALA A N 1
ATOM 779 C CA . ALA A 1 101 ? 12.179 8.975 7.479 1.00 86.62 101 ALA A CA 1
ATOM 780 C C . ALA A 1 101 ? 11.829 8.449 6.085 1.00 86.62 101 ALA A C 1
ATOM 782 O O . ALA A 1 101 ? 12.393 7.448 5.668 1.00 86.62 101 ALA A O 1
ATOM 783 N N . VAL A 1 102 ? 10.967 9.134 5.332 1.00 83.38 102 VAL A N 1
ATOM 784 C CA . VAL A 1 102 ? 10.569 8.699 3.983 1.00 83.38 102 VAL A CA 1
ATOM 785 C C . VAL A 1 102 ? 11.739 8.734 3.015 1.00 83.38 102 VAL A C 1
ATOM 787 O O . VAL A 1 102 ? 11.916 7.791 2.249 1.00 83.38 102 VAL A O 1
ATOM 790 N N . ILE A 1 103 ? 12.565 9.781 3.058 1.00 80.69 103 ILE A N 1
ATOM 791 C CA . ILE A 1 103 ? 13.772 9.842 2.227 1.00 80.69 103 ILE A CA 1
ATOM 792 C C . ILE A 1 103 ? 14.670 8.649 2.558 1.00 80.69 103 ILE A C 1
ATOM 794 O O . ILE A 1 103 ? 15.059 7.914 1.662 1.00 80.69 103 ILE A O 1
ATOM 798 N N . VAL A 1 104 ? 14.941 8.399 3.839 1.00 84.94 104 VAL A N 1
ATOM 799 C CA . VAL A 1 104 ? 15.831 7.303 4.249 1.00 84.94 104 VAL A CA 1
ATOM 800 C C . VAL A 1 104 ? 15.248 5.927 3.923 1.00 84.94 104 VAL A C 1
ATOM 802 O O . VAL A 1 104 ? 15.973 5.071 3.430 1.00 84.94 104 VAL A O 1
ATOM 805 N N . LEU A 1 105 ? 13.957 5.708 4.169 1.00 81.38 105 LEU A N 1
ATOM 806 C CA . LEU A 1 105 ? 13.292 4.420 3.962 1.00 81.38 105 LEU A CA 1
ATOM 807 C C . LEU A 1 105 ? 13.014 4.122 2.484 1.00 81.38 105 LEU A C 1
ATOM 809 O O . LEU A 1 105 ? 12.942 2.956 2.125 1.00 81.38 105 LEU A O 1
ATOM 813 N N . SER A 1 106 ? 12.913 5.138 1.621 1.00 80.69 106 SER A N 1
ATOM 814 C CA . SER A 1 106 ? 12.766 4.940 0.167 1.00 80.69 106 SER A CA 1
ATOM 815 C C . SER A 1 106 ? 14.095 4.703 -0.559 1.00 80.69 106 SER A C 1
ATOM 817 O O . SER A 1 106 ? 14.099 4.171 -1.671 1.00 80.69 106 SER A O 1
ATOM 819 N N . LEU A 1 107 ? 15.237 5.055 0.050 1.00 79.94 107 LEU A N 1
ATOM 820 C CA . LEU A 1 107 ? 16.561 4.837 -0.543 1.00 79.94 107 LEU A CA 1
ATOM 821 C C . LEU A 1 107 ? 16.872 3.352 -0.814 1.00 79.94 107 LEU A C 1
ATOM 823 O O . LEU A 1 107 ? 17.339 3.068 -1.915 1.00 79.94 107 LEU A O 1
ATOM 827 N N . PRO A 1 108 ? 16.624 2.395 0.105 1.00 78.25 108 PRO A N 1
ATOM 828 C CA . PRO A 1 108 ? 16.808 0.967 -0.165 1.00 78.25 108 PRO A CA 1
ATOM 829 C C . PRO A 1 108 ? 16.014 0.472 -1.378 1.00 78.25 108 PRO A C 1
ATOM 831 O O . PRO A 1 108 ? 16.572 -0.239 -2.213 1.00 78.25 108 PRO A O 1
ATOM 834 N N . CYS A 1 109 ? 14.759 0.904 -1.516 1.00 74.94 109 CYS A N 1
ATOM 835 C CA . CYS A 1 109 ? 13.903 0.581 -2.655 1.00 74.94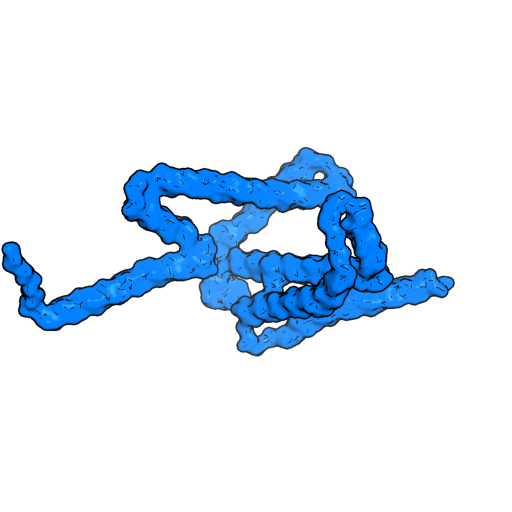 109 CYS A CA 1
ATOM 836 C C . CYS A 1 109 ? 14.483 1.129 -3.971 1.00 74.94 109 CYS A C 1
ATOM 838 O O . CYS A 1 109 ? 14.703 0.381 -4.923 1.00 74.94 109 CYS A O 1
ATOM 840 N N . ALA A 1 110 ? 14.854 2.415 -3.998 1.00 75.44 110 ALA A N 1
ATOM 841 C CA . ALA A 1 110 ? 15.430 3.053 -5.184 1.00 75.44 110 ALA A CA 1
ATOM 842 C C . ALA A 1 110 ? 16.799 2.465 -5.580 1.00 75.44 110 ALA A C 1
ATOM 844 O O . ALA A 1 110 ? 17.097 2.288 -6.763 1.00 75.44 110 ALA A O 1
ATOM 845 N N . LEU A 1 111 ? 17.645 2.154 -4.596 1.00 74.69 111 LEU A N 1
ATOM 846 C CA . LEU A 1 111 ? 18.984 1.604 -4.812 1.00 74.69 111 LEU A CA 1
ATOM 847 C C . LEU A 1 111 ? 18.968 0.096 -5.101 1.00 74.69 111 LEU A C 1
ATOM 849 O O . LEU A 1 111 ? 19.935 -0.409 -5.680 1.00 74.69 111 LEU A O 1
ATOM 853 N N . GLY A 1 112 ? 17.885 -0.608 -4.752 1.00 70.38 112 GLY A N 1
ATOM 854 C CA . GLY A 1 112 ? 17.673 -2.030 -5.035 1.00 70.38 112 GLY A CA 1
ATOM 855 C C . GLY A 1 112 ? 17.716 -2.369 -6.527 1.00 70.38 112 GLY A C 1
ATOM 856 O O . GLY A 1 112 ? 18.161 -3.452 -6.895 1.00 70.38 112 GLY A O 1
ATOM 857 N N . PHE A 1 113 ? 17.355 -1.419 -7.394 1.00 69.25 113 PHE A N 1
ATOM 858 C CA . PHE A 1 113 ? 17.395 -1.576 -8.853 1.00 69.25 113 PHE A CA 1
ATOM 859 C C . PHE A 1 113 ? 18.782 -1.376 -9.481 1.00 69.25 113 PHE A C 1
ATOM 861 O O . PHE A 1 113 ? 18.947 -1.612 -10.676 1.00 69.25 113 PHE A O 1
ATOM 868 N N . ASN A 1 114 ? 19.776 -0.914 -8.713 1.00 70.44 114 ASN A N 1
ATOM 869 C CA . ASN A 1 114 ? 21.098 -0.571 -9.240 1.00 70.44 114 ASN A CA 1
ATOM 870 C C . ASN A 1 114 ? 22.224 -1.128 -8.350 1.00 70.44 114 ASN A C 1
ATOM 872 O O . ASN A 1 114 ? 22.720 -2.232 -8.584 1.00 70.44 114 ASN A O 1
ATOM 876 N N . VAL A 1 115 ? 22.590 -0.398 -7.290 1.00 68.00 115 VAL A N 1
ATOM 877 C CA . VAL A 1 115 ? 23.759 -0.691 -6.439 1.00 68.00 115 VAL A CA 1
ATOM 878 C C . VAL A 1 115 ? 23.527 -1.900 -5.527 1.00 68.00 115 VAL A C 1
ATOM 880 O O . VAL A 1 115 ? 24.446 -2.678 -5.288 1.00 68.00 115 VAL A O 1
ATOM 883 N N . LEU A 1 116 ? 22.298 -2.081 -5.035 1.00 64.19 116 LEU A N 1
ATOM 884 C CA . LEU A 1 116 ? 21.915 -3.161 -4.116 1.00 64.19 116 LEU A CA 1
ATOM 885 C C . LEU A 1 116 ? 21.296 -4.372 -4.836 1.00 64.19 116 LEU A C 1
ATOM 887 O O . LEU A 1 116 ? 20.682 -5.216 -4.191 1.00 64.19 116 LEU A O 1
ATOM 891 N N . SER A 1 117 ? 21.506 -4.509 -6.148 1.00 63.44 117 SER A N 1
ATOM 892 C CA . SER A 1 117 ? 20.973 -5.616 -6.968 1.00 63.44 117 SER A CA 1
ATOM 893 C C . SER A 1 117 ? 21.457 -7.018 -6.551 1.00 63.44 117 SER A C 1
ATOM 895 O O . SER A 1 117 ? 20.880 -8.027 -6.964 1.00 63.44 117 SER A O 1
ATOM 897 N N . GLY A 1 118 ? 22.499 -7.094 -5.713 1.00 61.88 118 GLY A N 1
ATOM 898 C CA . GLY A 1 118 ? 22.974 -8.330 -5.084 1.00 61.88 118 GLY A CA 1
ATOM 899 C C . GLY A 1 118 ? 22.169 -8.779 -3.856 1.00 61.88 118 GLY A C 1
ATOM 900 O O . GLY A 1 118 ? 22.311 -9.924 -3.433 1.00 61.88 118 GLY A O 1
ATOM 901 N N . PHE A 1 119 ? 21.324 -7.919 -3.279 1.00 66.81 119 PHE A N 1
ATOM 902 C CA . PHE A 1 119 ? 20.440 -8.284 -2.173 1.00 66.81 119 PHE A CA 1
ATOM 903 C C . PHE A 1 119 ? 19.119 -8.825 -2.730 1.00 66.81 119 PHE A C 1
ATOM 905 O O . PHE A 1 119 ? 18.225 -8.063 -3.087 1.00 66.81 119 PHE A O 1
ATOM 912 N N . GLN A 1 120 ? 19.033 -10.154 -2.819 1.00 71.81 120 GLN A N 1
ATOM 913 C CA . GLN A 1 120 ? 17.926 -10.877 -3.449 1.00 71.81 120 GLN A CA 1
ATOM 914 C C . GLN A 1 120 ? 17.190 -11.756 -2.420 1.00 71.81 120 GLN A C 1
ATOM 916 O O . GLN A 1 120 ? 17.507 -12.941 -2.276 1.00 71.81 120 GLN A O 1
ATOM 921 N N . PRO A 1 121 ? 16.239 -11.190 -1.654 1.00 66.12 121 PRO A N 1
ATOM 922 C CA . PRO A 1 121 ? 15.647 -11.846 -0.485 1.00 66.12 121 PRO A CA 1
ATOM 923 C C . PRO A 1 121 ? 14.759 -13.065 -0.798 1.00 66.12 121 PRO A C 1
ATOM 925 O O . PRO A 1 121 ? 14.604 -13.921 0.069 1.00 66.12 121 PRO A O 1
ATOM 928 N N . PHE A 1 122 ? 14.215 -13.184 -2.014 1.00 65.69 122 PHE A N 1
ATOM 929 C CA . PHE A 1 122 ? 13.321 -14.281 -2.430 1.00 65.69 122 PHE A CA 1
ATOM 930 C C . PHE A 1 122 ? 13.895 -15.155 -3.560 1.00 65.69 122 PHE A C 1
ATOM 932 O O . PHE A 1 122 ? 13.166 -15.893 -4.217 1.00 65.69 122 PHE A O 1
ATOM 939 N N . GLY A 1 123 ? 15.209 -15.089 -3.797 1.00 66.62 123 GLY A N 1
ATOM 940 C CA . GLY A 1 123 ? 15.893 -15.851 -4.847 1.00 66.62 123 GLY A CA 1
ATOM 941 C C . GLY A 1 123 ? 16.251 -15.020 -6.082 1.00 66.62 123 GLY A C 1
ATOM 942 O O . GLY A 1 123 ? 16.108 -13.796 -6.085 1.00 66.62 123 GLY A O 1
ATOM 943 N N . ALA A 1 124 ? 16.758 -15.698 -7.117 1.00 59.62 124 ALA A N 1
ATOM 944 C CA . ALA A 1 124 ? 17.379 -15.076 -8.287 1.00 59.62 124 ALA A CA 1
ATOM 945 C C . ALA A 1 124 ? 16.462 -14.039 -8.964 1.00 59.62 124 ALA A C 1
ATOM 947 O O . ALA A 1 124 ? 15.431 -14.396 -9.529 1.00 59.62 124 ALA A O 1
ATOM 948 N N . GLY A 1 125 ? 16.866 -12.765 -8.931 1.00 66.31 125 GLY A N 1
ATOM 949 C CA . GLY A 1 125 ? 16.141 -11.647 -9.556 1.00 66.31 125 GLY A CA 1
ATOM 950 C C . GLY A 1 125 ? 15.153 -10.896 -8.656 1.00 66.31 125 GLY A C 1
ATOM 951 O O . GLY A 1 125 ? 14.543 -9.940 -9.122 1.00 66.31 125 GLY A O 1
ATOM 952 N N . SER A 1 126 ? 15.009 -11.274 -7.381 1.00 70.19 126 SER A N 1
ATOM 953 C CA . SER A 1 126 ? 14.209 -10.495 -6.423 1.00 70.19 126 SER A CA 1
ATOM 954 C C . SER A 1 126 ? 14.916 -9.202 -6.013 1.00 70.19 126 SER A C 1
ATOM 956 O O . SER A 1 126 ? 16.135 -9.171 -5.847 1.00 70.19 126 SER A O 1
ATOM 958 N N . THR A 1 127 ? 14.150 -8.128 -5.851 1.00 77.94 127 THR A N 1
ATOM 959 C CA . THR A 1 127 ? 14.654 -6.803 -5.465 1.00 77.94 127 THR A CA 1
ATOM 960 C C . THR A 1 127 ? 14.273 -6.453 -4.026 1.00 77.94 127 THR A C 1
ATOM 962 O O . THR A 1 127 ? 13.467 -7.130 -3.387 1.00 77.94 127 THR A O 1
ATOM 965 N N . VAL A 1 128 ? 14.829 -5.358 -3.501 1.00 80.25 128 VAL A N 1
ATOM 966 C CA . VAL A 1 128 ? 14.399 -4.793 -2.208 1.00 80.25 128 VAL A CA 1
ATOM 967 C C . VAL A 1 128 ? 12.915 -4.396 -2.245 1.00 80.25 128 VAL A C 1
ATOM 969 O O . VAL A 1 128 ? 12.211 -4.606 -1.261 1.00 80.25 128 VAL A O 1
ATOM 972 N N . GLN A 1 129 ? 12.415 -3.908 -3.387 1.00 79.75 129 GLN A N 1
ATOM 973 C CA . GLN A 1 129 ? 11.004 -3.544 -3.544 1.00 79.75 129 GLN A CA 1
ATOM 974 C C . GLN A 1 129 ? 10.077 -4.757 -3.377 1.00 79.75 129 GLN A C 1
ATOM 976 O O . GLN A 1 129 ? 9.045 -4.648 -2.726 1.00 79.75 129 GLN A O 1
ATOM 981 N N . ASP A 1 130 ? 10.472 -5.937 -3.868 1.00 79.06 130 ASP A N 1
ATOM 982 C CA . ASP A 1 130 ? 9.689 -7.166 -3.674 1.00 79.06 130 ASP A CA 1
ATOM 983 C C . ASP A 1 130 ? 9.519 -7.531 -2.193 1.00 79.06 130 ASP A C 1
ATOM 985 O O . ASP A 1 130 ? 8.483 -8.067 -1.796 1.00 79.06 130 ASP A O 1
ATOM 989 N N . LEU A 1 131 ? 10.539 -7.256 -1.373 1.00 82.00 131 LEU A N 1
ATOM 990 C CA . LEU A 1 131 ? 10.493 -7.456 0.075 1.00 82.00 131 LEU A CA 1
ATOM 991 C C . LEU A 1 131 ? 9.560 -6.465 0.756 1.00 82.00 131 LEU A C 1
ATOM 993 O O . LEU A 1 131 ? 8.762 -6.872 1.601 1.00 82.00 131 LEU A O 1
ATOM 997 N N . GLU A 1 132 ? 9.632 -5.194 0.379 1.00 80.44 132 GLU A N 1
ATOM 998 C CA . GLU A 1 132 ? 8.722 -4.167 0.886 1.00 80.44 132 GLU A CA 1
ATOM 999 C C . GLU A 1 132 ? 7.267 -4.486 0.520 1.00 80.44 132 GLU A C 1
ATOM 1001 O O . GLU A 1 132 ? 6.404 -4.483 1.400 1.00 80.44 132 GLU A O 1
ATOM 1006 N N . ASP A 1 133 ? 7.006 -4.873 -0.730 1.00 81.94 133 ASP A N 1
ATOM 1007 C CA . ASP A 1 133 ? 5.677 -5.274 -1.196 1.00 81.94 133 ASP A CA 1
ATOM 1008 C C . ASP A 1 133 ? 5.171 -6.527 -0.466 1.00 81.94 133 ASP A C 1
ATOM 1010 O O . ASP A 1 133 ? 4.004 -6.592 -0.070 1.00 81.94 133 ASP A O 1
ATOM 1014 N N . PHE A 1 134 ? 6.037 -7.509 -0.200 1.00 83.94 134 PHE A N 1
ATOM 1015 C CA . PHE A 1 134 ? 5.652 -8.689 0.574 1.00 83.94 134 PHE A CA 1
ATOM 1016 C C . PHE A 1 134 ? 5.282 -8.347 2.028 1.00 83.94 134 PHE A C 1
ATOM 1018 O O . PHE A 1 134 ? 4.268 -8.823 2.555 1.00 83.94 134 PHE A O 1
ATOM 1025 N N . ILE A 1 135 ? 6.089 -7.512 2.687 1.00 83.69 135 ILE A N 1
ATOM 1026 C CA . ILE A 1 135 ? 5.860 -7.112 4.080 1.00 83.69 135 ILE A CA 1
ATOM 1027 C C . ILE A 1 135 ? 4.594 -6.260 4.187 1.00 83.69 135 ILE A C 1
ATOM 1029 O O . ILE A 1 135 ? 3.767 -6.491 5.071 1.00 83.69 135 ILE A O 1
ATOM 1033 N N . LEU A 1 136 ? 4.422 -5.281 3.303 1.00 85.69 136 LEU A N 1
ATOM 1034 C CA . LEU A 1 136 ? 3.322 -4.326 3.377 1.00 85.69 136 LEU A CA 1
ATOM 1035 C C . LEU A 1 136 ? 2.042 -4.902 2.769 1.00 85.69 136 LEU A C 1
ATOM 1037 O O . LEU A 1 136 ? 1.045 -5.062 3.476 1.00 85.69 136 LEU A O 1
ATOM 1041 N N . SER A 1 137 ? 2.071 -5.239 1.482 1.00 84.56 137 SER A N 1
ATOM 1042 C CA . SER A 1 137 ? 0.878 -5.573 0.700 1.00 84.56 137 SER A CA 1
ATOM 1043 C C . SER A 1 137 ? 0.401 -7.001 0.924 1.00 84.56 137 SER A C 1
ATOM 1045 O O . SER A 1 137 ? -0.803 -7.219 1.055 1.00 84.56 137 SER A O 1
ATOM 1047 N N . ASN A 1 138 ? 1.320 -7.961 1.043 1.00 83.06 138 ASN A N 1
ATOM 1048 C CA . ASN A 1 138 ? 0.938 -9.366 1.215 1.00 83.06 138 ASN A CA 1
ATOM 1049 C C . ASN A 1 138 ? 0.774 -9.765 2.683 1.00 83.06 138 ASN A C 1
ATOM 1051 O O . ASN A 1 138 ? 0.104 -10.756 2.956 1.00 83.06 138 ASN A O 1
ATOM 1055 N N . THR A 1 139 ? 1.346 -9.009 3.628 1.00 84.75 139 THR A N 1
ATOM 1056 C CA . THR A 1 139 ? 1.322 -9.367 5.055 1.00 84.75 139 THR A CA 1
ATOM 1057 C C . THR A 1 139 ? 0.597 -8.331 5.907 1.00 84.75 139 THR A C 1
ATOM 1059 O O . THR A 1 139 ? -0.440 -8.647 6.491 1.00 84.75 139 THR A O 1
ATOM 1062 N N . LEU A 1 140 ? 1.104 -7.097 5.999 1.00 85.44 140 LEU A N 1
ATOM 1063 C CA . LEU A 1 140 ? 0.618 -6.108 6.965 1.00 85.44 140 LEU A CA 1
ATOM 1064 C C . LEU A 1 140 ? -0.797 -5.607 6.646 1.00 85.44 140 LEU A C 1
ATOM 1066 O O . LEU A 1 140 ? -1.613 -5.507 7.563 1.00 85.44 140 LEU A O 1
ATOM 1070 N N . LEU A 1 141 ? -1.112 -5.321 5.376 1.00 87.38 141 LEU A N 1
ATOM 1071 C CA . LEU A 1 141 ? -2.442 -4.843 4.975 1.00 87.38 141 LEU A CA 1
ATOM 1072 C C . LEU A 1 141 ? -3.537 -5.903 5.207 1.00 87.38 141 LEU A C 1
ATOM 1074 O O . LEU A 1 141 ? -4.518 -5.589 5.894 1.00 87.38 141 LEU A O 1
ATOM 1078 N N . PRO A 1 142 ? -3.400 -7.161 4.736 1.00 87.00 142 PRO A N 1
ATOM 1079 C CA . PRO A 1 142 ? -4.412 -8.181 4.984 1.00 87.00 142 PRO A CA 1
ATOM 1080 C C . PRO A 1 142 ? -4.514 -8.524 6.472 1.00 87.00 142 PRO A C 1
ATOM 1082 O O . PRO A 1 142 ? -5.620 -8.601 7.007 1.00 87.00 142 PRO A O 1
ATOM 1085 N N . LEU A 1 143 ? -3.385 -8.640 7.180 1.00 87.31 143 LEU A N 1
ATOM 1086 C CA . LEU A 1 143 ? -3.374 -8.916 8.618 1.00 87.31 143 LEU A CA 1
ATOM 1087 C C . LEU A 1 143 ? -4.020 -7.782 9.421 1.00 87.31 143 LEU A C 1
ATOM 1089 O O . LEU A 1 143 ? -4.834 -8.048 10.304 1.00 87.31 143 LEU A O 1
ATOM 1093 N N . GLY A 1 144 ? -3.728 -6.524 9.087 1.00 85.56 144 GLY A N 1
ATOM 1094 C CA . GLY A 1 144 ? -4.373 -5.357 9.684 1.00 85.56 144 GLY A CA 1
ATOM 1095 C C . GLY A 1 144 ? -5.884 -5.377 9.463 1.00 85.56 144 GLY A C 1
ATOM 1096 O O . GLY A 1 144 ? -6.649 -5.229 10.417 1.00 85.56 144 GLY A O 1
ATOM 1097 N N . SER A 1 145 ? -6.328 -5.652 8.233 1.00 86.19 145 SER A N 1
ATOM 1098 C CA . SER A 1 145 ? -7.757 -5.763 7.917 1.00 86.19 145 SER A CA 1
ATOM 1099 C C . SER A 1 145 ? -8.446 -6.893 8.692 1.00 86.19 145 SER A C 1
ATOM 1101 O O . SER A 1 145 ? -9.545 -6.690 9.208 1.00 86.19 145 SER A O 1
ATOM 1103 N N . LEU A 1 146 ? -7.777 -8.040 8.867 1.00 86.12 146 LEU A N 1
ATOM 1104 C CA . LEU A 1 146 ? -8.270 -9.167 9.657 1.00 86.12 146 LEU A CA 1
ATOM 1105 C C . LEU A 1 146 ? -8.402 -8.792 11.136 1.00 86.12 146 LEU A C 1
ATOM 1107 O O . LEU A 1 146 ? -9.417 -9.105 11.756 1.00 86.12 146 LEU A O 1
ATOM 1111 N N . LEU A 1 147 ? -7.408 -8.101 11.701 1.00 85.31 147 LEU A N 1
ATOM 1112 C CA . LEU A 1 147 ? -7.451 -7.627 13.085 1.00 85.31 147 LEU A CA 1
ATOM 1113 C C . LEU A 1 147 ? -8.617 -6.658 13.309 1.00 85.31 147 LEU A C 1
ATOM 1115 O O . LEU A 1 147 ? -9.360 -6.834 14.275 1.00 85.31 147 LEU A O 1
ATOM 1119 N N . TYR A 1 148 ? -8.828 -5.693 12.408 1.00 84.06 148 TYR A N 1
ATOM 1120 C CA . TYR A 1 148 ? -9.985 -4.792 12.473 1.00 84.06 148 TYR A CA 1
ATOM 1121 C C . TYR A 1 148 ? -11.311 -5.556 12.388 1.00 84.06 148 TYR A C 1
ATOM 1123 O O . TYR A 1 148 ? -12.232 -5.308 13.167 1.00 84.06 148 TYR A O 1
ATOM 1131 N N . LEU A 1 149 ? -11.399 -6.535 11.492 1.00 86.25 149 LEU A N 1
ATOM 1132 C CA . LEU A 1 149 ? -12.581 -7.378 11.338 1.00 86.25 149 LEU A CA 1
ATOM 1133 C C . LEU A 1 149 ? -12.910 -8.175 12.594 1.00 86.25 149 LEU A C 1
ATOM 1135 O O . LEU A 1 149 ? -14.058 -8.211 13.046 1.00 86.25 149 LEU A O 1
ATOM 1139 N N . LEU A 1 150 ? -11.893 -8.810 13.168 1.00 83.94 150 LEU A N 1
ATOM 1140 C CA . LEU A 1 150 ? -12.018 -9.553 14.412 1.00 83.94 150 LEU A CA 1
ATOM 1141 C C . LEU A 1 150 ? -12.368 -8.611 15.565 1.00 83.94 150 LEU A C 1
ATOM 1143 O O . LEU A 1 150 ? -13.177 -8.977 16.410 1.00 83.94 150 LEU A O 1
ATOM 1147 N N . PHE A 1 151 ? -11.840 -7.388 15.592 1.00 83.38 151 PHE A N 1
ATOM 1148 C CA . PHE A 1 151 ? -12.191 -6.392 16.604 1.00 83.38 151 PHE A CA 1
ATOM 1149 C C . PHE A 1 151 ? -13.677 -5.993 16.544 1.00 83.38 151 PHE A C 1
ATOM 1151 O O . PHE A 1 151 ? -14.336 -5.914 17.585 1.00 83.38 151 PHE A O 1
ATOM 1158 N N . CYS A 1 152 ? -14.228 -5.813 15.340 1.00 81.75 152 CYS A N 1
ATOM 1159 C CA . CYS A 1 152 ? -15.638 -5.462 15.143 1.00 81.75 152 CYS A CA 1
ATOM 1160 C C . CYS A 1 152 ? -16.598 -6.640 15.389 1.00 81.75 152 CYS A C 1
ATOM 1162 O O . CYS A 1 152 ? -17.692 -6.453 15.923 1.00 81.75 152 CYS A O 1
ATOM 1164 N N . THR A 1 153 ? -16.212 -7.864 15.018 1.00 81.19 153 THR A N 1
ATOM 1165 C CA . THR A 1 153 ? -17.095 -9.045 15.100 1.00 81.19 153 THR A CA 1
ATOM 1166 C C . THR A 1 153 ? -16.996 -9.783 16.437 1.00 81.19 153 THR A C 1
ATOM 1168 O O . THR A 1 153 ? -17.972 -10.398 16.878 1.00 81.19 153 THR A O 1
ATOM 1171 N N . ASN A 1 154 ? -15.856 -9.708 17.131 1.00 79.19 154 ASN A N 1
ATOM 1172 C CA . ASN A 1 154 ? -15.638 -10.431 18.379 1.00 79.19 154 ASN A CA 1
ATOM 1173 C C . ASN A 1 154 ? -16.434 -9.821 19.541 1.00 79.19 154 ASN A C 1
ATOM 1175 O O . ASN A 1 154 ? -16.341 -8.632 19.845 1.00 79.19 154 ASN A O 1
ATOM 1179 N N . ARG A 1 155 ? -17.152 -10.683 20.268 1.00 64.56 155 ARG A N 1
ATOM 1180 C CA . ARG A 1 155 ? -17.969 -10.325 21.438 1.00 64.56 155 ARG A CA 1
ATOM 1181 C C . ARG A 1 155 ? -17.159 -9.696 22.579 1.00 64.56 155 ARG A C 1
ATOM 1183 O O . ARG A 1 155 ? -17.736 -9.007 23.412 1.00 64.56 155 ARG A O 1
ATOM 1190 N N . TYR A 1 156 ? -15.850 -9.943 22.626 1.00 64.38 156 TYR A N 1
ATOM 1191 C CA . TYR A 1 156 ? -14.955 -9.458 23.684 1.00 64.38 156 TYR A CA 1
ATOM 1192 C C . TYR A 1 156 ? -14.311 -8.092 23.405 1.00 64.38 156 TYR A C 1
ATOM 1194 O O . TYR A 1 156 ? -13.679 -7.542 24.300 1.00 64.38 156 TYR A O 1
ATOM 1202 N N . ALA A 1 157 ? -14.449 -7.558 22.191 1.00 77.00 157 ALA A N 1
ATOM 1203 C CA . ALA A 1 157 ? -13.897 -6.267 21.793 1.00 77.00 157 ALA A CA 1
ATOM 1204 C C . ALA A 1 157 ? -15.035 -5.242 21.634 1.00 77.00 157 ALA A C 1
ATOM 1206 O O . ALA A 1 157 ? -15.698 -4.902 22.620 1.00 77.00 157 ALA A O 1
ATOM 1207 N N . TRP A 1 158 ? -15.313 -4.790 20.407 1.00 76.25 158 TRP A N 1
ATOM 1208 C CA . TRP A 1 158 ? -16.453 -3.914 20.126 1.00 76.25 158 TRP A CA 1
ATOM 1209 C C . TRP A 1 158 ? -17.771 -4.694 20.198 1.00 76.25 158 TRP A C 1
ATOM 1211 O O . TRP A 1 158 ? -18.727 -4.273 20.849 1.00 76.25 158 TRP A O 1
ATOM 1221 N N . GLY A 1 159 ? -17.800 -5.902 19.636 1.00 81.25 159 GLY A N 1
ATOM 1222 C CA . GLY A 1 159 ? -19.001 -6.724 19.542 1.00 81.25 159 GLY A CA 1
ATOM 1223 C C . GLY A 1 159 ? -19.957 -6.231 18.455 1.00 81.25 159 GLY A C 1
ATOM 1224 O O . GLY A 1 159 ? -20.239 -5.039 18.336 1.00 81.25 159 GLY A O 1
ATOM 1225 N N . TRP A 1 160 ? -20.490 -7.187 17.690 1.00 82.12 160 TRP A N 1
ATOM 1226 C CA . TRP A 1 160 ? -21.301 -6.916 16.504 1.00 82.12 160 TRP A CA 1
ATOM 1227 C C . TRP A 1 160 ? -22.489 -5.985 16.759 1.00 82.12 160 TRP A C 1
ATOM 1229 O O . TRP A 1 160 ? -22.756 -5.113 15.944 1.00 82.12 160 TRP A O 1
ATOM 1239 N N . ASP A 1 161 ? -23.196 -6.153 17.878 1.00 83.31 161 ASP A N 1
ATOM 1240 C CA . ASP A 1 161 ? -24.441 -5.419 18.122 1.00 83.31 161 ASP A CA 1
ATOM 1241 C C . ASP A 1 161 ? -24.170 -3.918 18.343 1.00 83.31 161 ASP A C 1
ATOM 1243 O O . ASP A 1 161 ? -24.805 -3.080 17.712 1.00 83.31 161 ASP A O 1
ATOM 1247 N N . ARG A 1 162 ? -23.125 -3.580 19.116 1.00 84.25 162 ARG A N 1
ATOM 1248 C CA . ARG A 1 162 ? -22.665 -2.191 19.309 1.00 84.25 162 ARG A CA 1
ATOM 1249 C C . ARG A 1 162 ? -22.109 -1.584 18.020 1.00 84.25 162 ARG A C 1
ATOM 1251 O O . ARG A 1 162 ? -22.349 -0.418 17.740 1.00 84.25 162 ARG A O 1
ATOM 1258 N N . TYR A 1 163 ? -21.375 -2.368 17.229 1.00 85.06 163 TYR A N 1
ATOM 1259 C CA . TYR A 1 163 ? -20.888 -1.927 15.919 1.00 85.06 163 TYR A CA 1
ATOM 1260 C C . TYR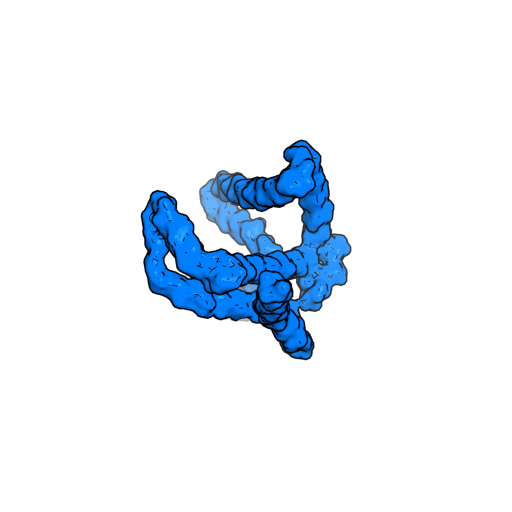 A 1 163 ? -22.049 -1.635 14.954 1.00 85.06 163 TYR A C 1
ATOM 1262 O O . TYR A 1 163 ? -22.057 -0.612 14.278 1.00 85.06 163 TYR A O 1
ATOM 1270 N N . TYR A 1 164 ? -23.052 -2.513 14.913 1.00 84.56 164 TYR A N 1
ATOM 1271 C CA . TYR A 1 164 ? -24.223 -2.368 14.054 1.00 84.56 164 TYR A CA 1
ATOM 1272 C C . TYR A 1 164 ? -25.079 -1.156 14.440 1.00 84.56 164 TYR A C 1
ATOM 1274 O O . TYR A 1 164 ? -25.599 -0.476 13.556 1.00 84.56 164 TYR A O 1
ATOM 1282 N N . GLU A 1 165 ? -25.215 -0.868 15.734 1.00 85.50 165 GLU A N 1
ATOM 1283 C CA . GLU A 1 165 ? -25.879 0.343 16.227 1.00 85.50 165 GLU A CA 1
ATOM 1284 C C . GLU A 1 165 ? -25.107 1.609 15.837 1.00 85.50 165 GLU A C 1
ATOM 1286 O O . GLU A 1 165 ? -25.697 2.523 15.261 1.00 85.50 165 GLU A O 1
ATOM 1291 N N . GLU A 1 166 ? -23.790 1.634 16.060 1.00 85.69 166 GLU A N 1
ATOM 1292 C CA . GLU A 1 166 ? -22.936 2.786 15.749 1.00 85.69 166 GLU A CA 1
ATOM 1293 C C . GLU A 1 166 ? -22.941 3.107 14.247 1.00 85.69 166 GLU A C 1
ATOM 1295 O O . GLU A 1 166 ? -23.189 4.246 13.850 1.00 85.69 166 GLU A O 1
ATOM 1300 N N . VAL A 1 167 ? -22.760 2.095 13.391 1.00 85.56 167 VAL A N 1
ATOM 1301 C CA . VAL A 1 167 ? -22.757 2.258 11.926 1.00 85.56 167 VAL A CA 1
ATOM 1302 C C . VAL A 1 167 ? -24.102 2.775 11.409 1.00 85.56 167 VAL A C 1
ATOM 1304 O O . VAL A 1 167 ? -24.144 3.536 10.443 1.00 85.56 167 VAL A O 1
ATOM 1307 N N . ASN A 1 168 ? -25.206 2.394 12.055 1.00 86.31 168 ASN A N 1
ATOM 1308 C CA . ASN A 1 168 ? -26.553 2.807 11.664 1.00 86.31 168 ASN A CA 1
ATOM 1309 C C . ASN A 1 168 ? -27.046 4.086 12.362 1.00 86.31 168 ASN A C 1
ATOM 1311 O O . ASN A 1 168 ? -28.160 4.531 12.070 1.00 86.31 168 ASN A O 1
ATOM 1315 N N . SER A 1 169 ? -26.248 4.675 13.257 1.00 83.25 169 SER A N 1
ATOM 1316 C CA . SER A 1 169 ? -26.579 5.927 13.952 1.00 83.25 169 SER A CA 1
ATOM 1317 C C . SER A 1 169 ? -26.420 7.170 13.060 1.00 83.25 169 SER A C 1
ATOM 1319 O O . SER A 1 169 ? -27.064 8.195 13.290 1.00 83.25 169 SER A O 1
ATOM 1321 N N . GLY A 1 170 ? -25.587 7.076 12.017 1.00 77.62 170 GLY A N 1
ATOM 1322 C CA . GLY A 1 170 ? -25.306 8.160 11.077 1.00 77.62 170 GLY A CA 1
ATOM 1323 C C . GLY A 1 170 ? -26.397 8.394 10.022 1.00 77.62 170 GLY A C 1
ATOM 1324 O O . GLY A 1 170 ? -27.404 7.691 9.934 1.00 77.62 170 GLY A O 1
ATOM 1325 N N . ARG A 1 171 ? -26.185 9.401 9.163 1.00 71.06 171 ARG A N 1
ATOM 1326 C CA . ARG A 1 171 ? -27.017 9.644 7.970 1.00 71.06 171 ARG A CA 1
ATOM 1327 C C . ARG A 1 171 ? -26.461 8.861 6.780 1.00 71.06 171 ARG A C 1
ATOM 1329 O O . ARG A 1 171 ? -25.290 9.013 6.454 1.00 71.06 171 ARG A O 1
ATOM 1336 N N . GLY A 1 172 ? -27.303 8.085 6.099 1.00 76.25 172 GLY A N 1
ATOM 1337 C CA . GLY A 1 172 ? -26.913 7.333 4.904 1.00 76.25 172 GLY A CA 1
ATOM 1338 C C . GLY A 1 172 ? -27.663 6.011 4.755 1.00 76.25 172 GLY A C 1
ATOM 1339 O O . GLY A 1 172 ? -28.660 5.764 5.435 1.00 76.25 172 GLY A O 1
ATOM 1340 N N . LEU A 1 173 ? -27.181 5.164 3.843 1.00 79.44 173 LEU A N 1
ATOM 1341 C CA . LEU A 1 173 ? -27.690 3.805 3.664 1.00 79.44 173 LEU A CA 1
ATOM 1342 C C . LEU A 1 173 ? -27.375 2.967 4.907 1.00 79.44 173 LEU A C 1
ATOM 1344 O O . LEU A 1 173 ? -26.220 2.867 5.314 1.00 79.44 173 LEU A O 1
ATOM 1348 N N . LYS A 1 174 ? -28.409 2.357 5.492 1.00 80.81 174 LYS A N 1
ATOM 1349 C CA . LYS A 1 174 ? -28.259 1.483 6.658 1.00 80.81 174 LYS A CA 1
ATOM 1350 C C . LYS A 1 174 ? -27.602 0.170 6.263 1.00 80.81 174 LYS A C 1
ATOM 1352 O O . LYS A 1 174 ? -27.940 -0.415 5.231 1.00 80.81 174 LYS A O 1
ATOM 1357 N N . LEU A 1 175 ? -26.705 -0.313 7.114 1.00 82.75 175 LEU A N 1
ATOM 1358 C CA . LEU A 1 175 ? -26.068 -1.606 6.942 1.00 82.75 175 LEU A CA 1
ATOM 1359 C C . LEU A 1 175 ? -27.125 -2.702 7.159 1.00 82.75 175 LEU A C 1
ATOM 1361 O O . LEU A 1 175 ? -27.734 -2.746 8.228 1.00 82.75 175 LEU A O 1
ATOM 1365 N N . PRO A 1 176 ? -27.380 -3.587 6.185 1.00 82.56 176 PRO A N 1
ATOM 1366 C CA . PRO A 1 176 ? -28.404 -4.607 6.342 1.00 82.56 176 PRO A CA 1
ATOM 1367 C C . PRO A 1 176 ? -27.922 -5.741 7.260 1.00 82.56 176 PRO A C 1
ATOM 1369 O O . PRO A 1 176 ? -26.758 -6.138 7.228 1.00 82.56 176 PRO A O 1
ATOM 1372 N N . ALA A 1 177 ? -28.824 -6.306 8.066 1.00 78.94 177 ALA A N 1
ATOM 1373 C CA . ALA A 1 177 ? -28.482 -7.267 9.125 1.00 78.94 177 ALA A CA 1
ATOM 1374 C C . ALA A 1 177 ? -27.800 -8.565 8.635 1.00 78.94 177 ALA A C 1
ATOM 1376 O O . ALA A 1 177 ? -27.066 -9.202 9.392 1.00 78.94 177 ALA A O 1
ATOM 1377 N N . TRP A 1 178 ? -27.985 -8.945 7.363 1.00 82.31 178 TRP A N 1
ATOM 1378 C CA . TRP A 1 178 ? -27.340 -10.124 6.764 1.00 82.31 178 TRP A CA 1
ATOM 1379 C C . TRP A 1 178 ? -25.813 -9.983 6.646 1.00 82.31 178 TRP A C 1
ATOM 1381 O O . TRP A 1 178 ? -25.101 -10.988 6.574 1.00 82.31 178 TRP A O 1
ATOM 1391 N N . THR A 1 179 ? -25.293 -8.750 6.697 1.00 84.19 179 THR A N 1
ATOM 1392 C CA . THR A 1 179 ? -23.846 -8.465 6.656 1.00 84.19 179 THR A CA 1
ATOM 1393 C C . THR A 1 179 ? -23.085 -9.097 7.815 1.00 84.19 179 THR A C 1
ATOM 1395 O O . THR A 1 179 ? -21.897 -9.368 7.669 1.00 84.19 179 THR A O 1
ATOM 1398 N N . LYS A 1 180 ? -23.761 -9.429 8.925 1.00 81.88 180 LYS A N 1
ATOM 1399 C CA . LYS A 1 180 ? -23.167 -10.161 10.050 1.00 81.88 180 LYS A CA 1
ATOM 1400 C C . LYS A 1 180 ? -22.516 -11.462 9.601 1.00 81.88 180 LYS A C 1
ATOM 1402 O O . LYS A 1 180 ? -21.374 -11.725 9.963 1.00 81.88 180 LYS A O 1
ATOM 1407 N N . GLY A 1 181 ? -23.227 -12.269 8.810 1.00 80.62 181 GLY A N 1
ATOM 1408 C CA . GLY A 1 181 ? -22.716 -13.559 8.342 1.00 80.62 181 GLY A CA 1
ATOM 1409 C C . GLY A 1 181 ? -21.523 -13.389 7.403 1.00 80.62 181 GLY A C 1
ATOM 1410 O O . GLY A 1 181 ? -20.509 -14.069 7.552 1.00 80.62 181 GLY A O 1
ATOM 1411 N N . TYR A 1 182 ? -21.617 -12.419 6.491 1.00 83.56 182 TYR A N 1
ATOM 1412 C CA . TYR A 1 182 ? -20.552 -12.110 5.542 1.00 83.56 182 TYR A CA 1
ATOM 1413 C C . TYR A 1 182 ? -19.283 -11.607 6.239 1.00 83.56 182 TYR A C 1
ATOM 1415 O O . TYR A 1 182 ? -18.209 -12.168 6.037 1.00 83.56 182 TYR A O 1
ATOM 1423 N N . LEU A 1 183 ? -19.406 -10.602 7.107 1.00 83.94 183 LEU A N 1
ATOM 1424 C CA . LEU A 1 183 ? -18.272 -10.016 7.818 1.00 83.94 183 LEU A CA 1
ATOM 1425 C C . LEU A 1 183 ? -17.691 -10.976 8.862 1.00 83.94 183 LEU A C 1
ATOM 1427 O O . LEU A 1 183 ? -16.489 -10.999 9.054 1.00 83.94 183 LEU A O 1
ATOM 1431 N N . THR A 1 184 ? -18.496 -11.816 9.512 1.00 81.50 184 THR A N 1
ATOM 1432 C CA . THR A 1 184 ? -17.974 -12.720 10.556 1.00 81.50 184 THR A CA 1
ATOM 1433 C C . THR A 1 184 ? -17.281 -13.956 9.982 1.00 81.50 184 THR A C 1
ATOM 1435 O O . THR A 1 184 ? -16.337 -14.450 10.593 1.00 81.50 184 THR A O 1
ATOM 1438 N N . TYR A 1 185 ? -17.727 -14.470 8.831 1.00 79.25 185 TYR A N 1
ATOM 1439 C CA . TYR A 1 185 ? -17.260 -15.768 8.325 1.00 79.25 185 TYR A CA 1
ATOM 1440 C C . TYR A 1 185 ? -16.647 -15.705 6.928 1.00 79.25 185 TYR A C 1
ATOM 1442 O O . TYR A 1 185 ? -15.565 -16.244 6.718 1.00 79.25 185 TYR A O 1
ATOM 1450 N N . ILE A 1 186 ? -17.310 -15.045 5.977 1.00 83.06 186 ILE A N 1
ATOM 1451 C CA . ILE A 1 186 ? -16.888 -15.060 4.570 1.00 83.06 186 ILE A CA 1
ATOM 1452 C C . ILE A 1 186 ? -15.656 -14.172 4.374 1.00 83.06 186 ILE A C 1
ATOM 1454 O O . ILE A 1 186 ? -14.648 -14.618 3.833 1.00 83.06 186 ILE A O 1
ATOM 1458 N N . LEU A 1 187 ? -15.711 -12.930 4.854 1.00 85.19 187 LEU A N 1
ATOM 1459 C CA . LEU A 1 187 ? -14.651 -11.950 4.639 1.00 85.19 187 LEU A CA 1
ATOM 1460 C C . LEU A 1 187 ? -13.318 -12.335 5.321 1.00 85.19 187 LEU A C 1
ATOM 1462 O O . LEU A 1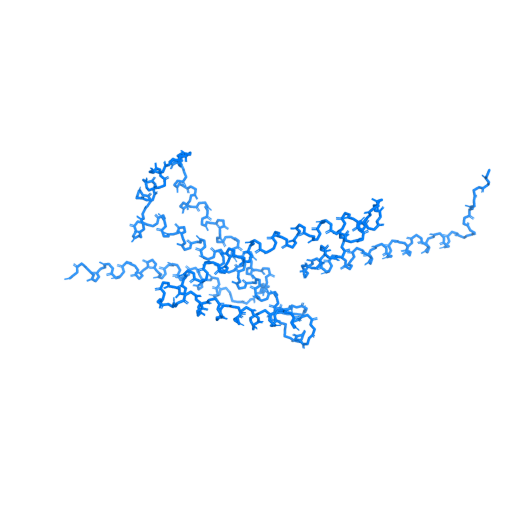 187 ? -12.287 -12.249 4.656 1.00 85.19 187 LEU A O 1
ATOM 1466 N N . PRO A 1 188 ? -13.290 -12.847 6.570 1.00 85.06 188 PRO A N 1
ATOM 1467 C CA . PRO A 1 188 ? -12.059 -13.350 7.181 1.00 85.06 188 PRO A CA 1
ATOM 1468 C C . PRO A 1 188 ? -11.459 -14.536 6.425 1.00 85.06 188 PRO A C 1
ATOM 1470 O O . PRO A 1 188 ? -10.241 -14.623 6.307 1.00 85.06 188 PRO A O 1
ATOM 1473 N N . LEU A 1 189 ? -12.294 -15.431 5.883 1.00 82.25 189 LEU A N 1
ATOM 1474 C CA . LEU A 1 189 ? -11.827 -16.581 5.108 1.00 82.25 189 LEU A CA 1
ATOM 1475 C C . LEU A 1 189 ? -11.158 -16.128 3.804 1.00 82.25 189 LEU A C 1
ATOM 1477 O O . LEU A 1 189 ? -10.075 -16.614 3.487 1.00 82.25 189 LEU A O 1
ATOM 1481 N N . ILE A 1 190 ? -11.744 -15.149 3.105 1.00 83.31 190 ILE A N 1
ATOM 1482 C CA . ILE A 1 190 ? -11.139 -14.534 1.911 1.00 83.31 190 ILE A CA 1
ATOM 1483 C C . ILE A 1 190 ? -9.789 -13.888 2.257 1.00 83.31 190 ILE A C 1
ATOM 1485 O O . ILE A 1 190 ? -8.813 -14.094 1.544 1.00 83.31 190 ILE A O 1
ATOM 1489 N N . ILE A 1 191 ? -9.700 -13.149 3.366 1.00 85.81 191 ILE A N 1
ATOM 1490 C CA . ILE A 1 191 ? -8.447 -12.498 3.784 1.00 85.81 191 ILE A CA 1
ATOM 1491 C C . ILE A 1 191 ? -7.367 -13.533 4.128 1.00 85.81 191 ILE A C 1
ATOM 1493 O O . ILE A 1 191 ? -6.212 -13.370 3.738 1.00 85.81 191 ILE A O 1
ATOM 1497 N N . ILE A 1 192 ? -7.731 -14.614 4.826 1.00 84.25 192 ILE A N 1
ATOM 1498 C CA . ILE A 1 192 ? -6.811 -15.722 5.124 1.00 84.25 192 ILE A CA 1
ATOM 1499 C C . ILE A 1 192 ? -6.340 -16.391 3.831 1.00 84.25 192 ILE A C 1
ATOM 1501 O O . ILE A 1 192 ? -5.161 -16.711 3.711 1.00 84.25 192 ILE A O 1
ATOM 1505 N N . PHE A 1 193 ? -7.231 -16.575 2.858 1.00 82.12 193 PHE A N 1
ATOM 1506 C CA . PHE A 1 193 ? -6.871 -17.121 1.554 1.00 82.12 193 PHE A CA 1
ATOM 1507 C C . PHE A 1 193 ? -5.860 -16.224 0.820 1.00 82.12 193 PHE A C 1
ATOM 1509 O O . PHE A 1 193 ? -4.823 -16.725 0.396 1.00 82.12 193 PHE A O 1
ATOM 1516 N N . ILE A 1 194 ? -6.093 -14.907 0.773 1.00 83.62 194 ILE A N 1
ATOM 1517 C CA . ILE A 1 194 ? -5.166 -13.931 0.168 1.00 83.62 194 ILE A CA 1
ATOM 1518 C C . ILE A 1 194 ? -3.801 -13.942 0.877 1.00 83.62 194 ILE A C 1
ATOM 1520 O O . ILE A 1 194 ? -2.764 -13.911 0.219 1.00 83.62 194 ILE A O 1
ATOM 1524 N N . LEU A 1 195 ? -3.780 -14.036 2.213 1.00 84.44 195 LEU A N 1
ATOM 1525 C CA . LEU A 1 195 ? -2.538 -14.189 2.983 1.00 84.44 195 LEU A CA 1
ATOM 1526 C C . LEU A 1 195 ? -1.784 -15.464 2.590 1.00 84.44 195 LEU A C 1
ATOM 1528 O O . LEU A 1 195 ? -0.572 -15.438 2.406 1.00 84.44 195 LEU A O 1
ATOM 1532 N N . ILE A 1 196 ? -2.491 -16.587 2.457 1.00 80.94 196 ILE A N 1
ATOM 1533 C CA . ILE A 1 196 ? -1.884 -17.865 2.077 1.00 80.94 196 ILE A CA 1
ATOM 1534 C C . ILE A 1 196 ? -1.319 -17.792 0.655 1.00 80.94 196 ILE A C 1
ATOM 1536 O O . ILE A 1 196 ? -0.165 -18.170 0.461 1.00 80.94 196 ILE A O 1
ATOM 1540 N N . GLU A 1 197 ? -2.078 -17.275 -0.315 1.00 76.19 197 GLU A N 1
ATOM 1541 C CA . GLU A 1 197 ? -1.594 -17.091 -1.690 1.00 76.19 197 GLU A CA 1
ATOM 1542 C C . GLU A 1 197 ? -0.354 -16.193 -1.738 1.00 76.19 197 GLU A C 1
ATOM 1544 O O . GLU A 1 197 ? 0.660 -16.589 -2.315 1.00 76.19 197 GLU A O 1
ATOM 1549 N N . GLY A 1 198 ? -0.381 -15.045 -1.051 1.00 76.31 198 GLY A N 1
ATOM 1550 C CA . GLY A 1 198 ? 0.743 -14.107 -1.022 1.00 76.31 198 GLY A CA 1
ATOM 1551 C C . GLY A 1 198 ? 2.027 -14.698 -0.427 1.00 76.31 198 GLY A C 1
ATOM 1552 O O . GLY A 1 198 ? 3.125 -14.346 -0.863 1.00 76.31 198 GLY A O 1
ATOM 1553 N N . PHE A 1 199 ? 1.909 -15.620 0.535 1.00 77.44 199 PHE A N 1
ATOM 1554 C CA . PHE A 1 199 ? 3.044 -16.370 1.085 1.00 77.44 199 PHE A CA 1
ATOM 1555 C C . PHE A 1 199 ? 3.507 -17.495 0.156 1.00 77.44 199 PHE A C 1
ATOM 1557 O O . PHE A 1 199 ? 4.712 -17.691 0.003 1.00 77.44 199 PHE A O 1
ATOM 1564 N N . ILE A 1 200 ? 2.584 -18.227 -0.474 1.00 73.19 200 ILE A N 1
ATOM 1565 C CA . ILE A 1 200 ? 2.919 -19.314 -1.406 1.00 73.19 200 ILE A CA 1
ATOM 1566 C C . ILE A 1 200 ? 3.685 -18.770 -2.615 1.00 73.19 200 ILE A C 1
ATOM 1568 O O . ILE A 1 200 ? 4.710 -19.344 -2.988 1.00 73.19 200 ILE A O 1
ATOM 1572 N N . GLU A 1 201 ? 3.211 -17.670 -3.200 1.00 70.81 201 GLU A N 1
ATOM 1573 C CA . GLU A 1 201 ? 3.776 -17.086 -4.419 1.00 70.81 201 GLU A CA 1
ATOM 1574 C C . GLU A 1 201 ? 5.209 -16.576 -4.211 1.00 70.81 201 GLU A C 1
ATOM 1576 O O . GLU A 1 201 ? 6.071 -16.797 -5.061 1.00 70.81 201 GLU A O 1
ATOM 1581 N N . LYS A 1 202 ? 5.491 -15.933 -3.068 1.00 69.25 202 LYS A N 1
ATOM 1582 C CA . LYS A 1 202 ? 6.802 -15.316 -2.802 1.00 69.25 202 LYS A CA 1
ATOM 1583 C C . LYS A 1 202 ? 7.812 -16.241 -2.116 1.00 69.25 202 LYS A C 1
ATOM 1585 O O . LYS A 1 202 ? 9.008 -16.014 -2.273 1.00 69.25 202 LYS A O 1
ATOM 1590 N N . LEU A 1 203 ? 7.380 -17.267 -1.371 1.00 68.00 203 LEU A N 1
ATOM 1591 C CA . LEU A 1 203 ? 8.301 -18.146 -0.628 1.00 68.00 203 LEU A CA 1
ATOM 1592 C C . LEU A 1 203 ? 8.547 -19.515 -1.272 1.00 68.00 203 LEU A C 1
ATOM 1594 O O . LEU A 1 203 ? 9.529 -20.142 -0.895 1.00 68.00 203 LEU A O 1
ATOM 1598 N N . GLY A 1 204 ? 7.720 -19.970 -2.224 1.00 58.72 204 GLY A N 1
ATOM 1599 C CA . GLY A 1 204 ? 7.911 -21.238 -2.943 1.00 58.72 204 GLY A CA 1
ATOM 1600 C C . GLY A 1 204 ? 7.946 -22.475 -2.026 1.00 58.72 204 GLY A C 1
ATOM 1601 O O . GLY A 1 204 ? 8.940 -22.772 -1.373 1.00 58.72 204 GLY A O 1
ATOM 1602 N N . PHE A 1 205 ? 6.869 -23.261 -1.967 1.00 47.44 205 PHE A N 1
ATOM 1603 C CA . PHE A 1 205 ? 6.865 -24.497 -1.165 1.00 47.44 205 PHE A CA 1
ATOM 1604 C C . PHE A 1 205 ? 7.902 -25.514 -1.697 1.00 47.44 205 PHE A C 1
ATOM 1606 O O . PHE A 1 205 ? 7.882 -25.783 -2.900 1.00 47.44 205 PHE A O 1
ATOM 1613 N N . PRO A 1 206 ? 8.767 -26.125 -0.847 1.00 51.03 206 PRO A N 1
ATOM 1614 C CA . PRO A 1 206 ? 8.424 -26.637 0.481 1.00 51.03 206 PRO A CA 1
ATOM 1615 C C . PRO A 1 206 ? 9.503 -26.377 1.562 1.00 51.03 206 PRO A C 1
ATOM 1617 O O . PRO A 1 206 ? 10.432 -27.163 1.729 1.00 51.03 206 PRO A O 1
ATOM 1620 N N . ALA A 1 207 ? 9.353 -25.336 2.380 1.00 44.03 207 ALA A N 1
ATOM 1621 C CA . ALA A 1 207 ? 9.988 -25.266 3.700 1.00 44.03 207 ALA A CA 1
ATOM 1622 C C . ALA A 1 207 ? 9.204 -24.298 4.595 1.00 44.03 207 ALA A C 1
ATOM 1624 O O . ALA A 1 207 ? 9.027 -23.133 4.265 1.00 44.03 207 ALA A O 1
ATOM 1625 N N . ASN A 1 208 ? 8.765 -24.798 5.750 1.00 51.25 208 ASN A N 1
ATOM 1626 C CA . ASN A 1 208 ? 8.119 -24.074 6.850 1.00 51.25 208 ASN A CA 1
ATOM 1627 C C . ASN A 1 208 ? 6.616 -23.782 6.721 1.00 51.25 208 ASN A C 1
ATOM 1629 O O . ASN A 1 208 ? 6.152 -22.659 6.896 1.00 51.25 208 ASN A O 1
ATOM 1633 N N . PHE A 1 209 ? 5.843 -24.873 6.693 1.00 54.00 209 PHE A N 1
ATOM 1634 C CA . PHE A 1 209 ? 4.474 -24.957 7.236 1.00 54.00 209 PHE A CA 1
ATOM 1635 C C . PHE A 1 209 ? 4.325 -24.316 8.643 1.00 54.00 209 PHE A C 1
ATOM 1637 O O . PHE A 1 209 ? 3.235 -23.938 9.059 1.00 54.00 209 PHE A O 1
ATOM 1644 N N . LEU A 1 210 ? 5.438 -24.145 9.364 1.00 52.88 210 LEU A N 1
ATOM 1645 C CA .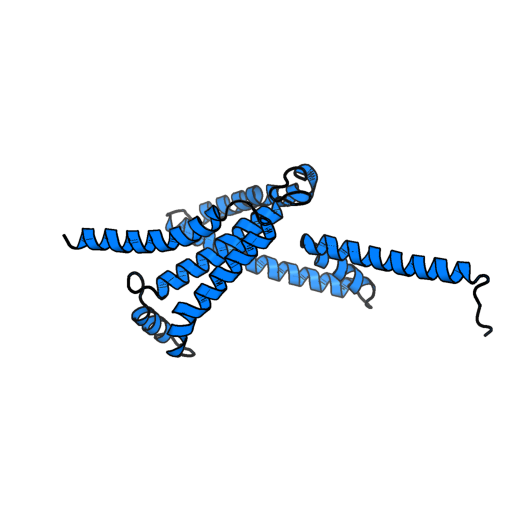 LEU A 1 210 ? 5.539 -23.495 10.669 1.00 52.88 210 LEU A CA 1
ATOM 1646 C C . LEU A 1 210 ? 5.177 -22.002 10.674 1.00 52.88 210 LEU A C 1
ATOM 1648 O O . LEU A 1 210 ? 4.598 -21.554 11.656 1.00 52.88 210 LEU A O 1
ATOM 1652 N N . LEU A 1 211 ? 5.483 -21.227 9.627 1.00 56.78 211 LEU A N 1
ATOM 1653 C CA . LEU A 1 211 ? 5.256 -19.771 9.637 1.00 56.78 211 LEU A CA 1
ATOM 1654 C C . LEU A 1 211 ? 3.783 -19.386 9.396 1.00 56.78 211 LEU A C 1
ATOM 1656 O O . LEU A 1 211 ? 3.245 -18.617 10.192 1.00 56.78 211 LEU A O 1
ATOM 1660 N N . PRO A 1 212 ? 3.077 -19.980 8.412 1.00 53.34 212 PRO A N 1
ATOM 1661 C CA . PRO A 1 212 ? 1.630 -19.811 8.271 1.00 53.34 212 PRO A CA 1
ATOM 1662 C C . PRO A 1 212 ? 0.868 -20.353 9.489 1.00 53.34 212 PRO A C 1
ATOM 1664 O O . PRO A 1 212 ? -0.086 -19.728 9.951 1.00 53.34 212 PRO A O 1
ATOM 1667 N N . ALA A 1 213 ? 1.325 -21.470 10.071 1.00 54.19 213 ALA A N 1
ATOM 1668 C CA . ALA A 1 213 ? 0.771 -21.995 11.317 1.00 54.19 213 ALA A CA 1
ATOM 1669 C C . ALA A 1 213 ? 0.997 -21.033 12.499 1.00 54.19 213 ALA A C 1
ATOM 1671 O O . ALA A 1 213 ? 0.067 -20.797 13.261 1.00 54.19 213 ALA A O 1
ATOM 1672 N N . LEU A 1 214 ? 2.175 -20.410 12.633 1.00 53.88 214 LEU A N 1
ATOM 1673 C CA . LEU A 1 214 ? 2.455 -19.390 13.655 1.00 53.88 214 LEU A CA 1
ATOM 1674 C C . LEU A 1 214 ? 1.597 -18.126 13.473 1.00 53.88 214 LEU A C 1
ATOM 1676 O O . LEU A 1 214 ? 1.076 -17.595 14.456 1.00 53.88 214 LEU A O 1
ATOM 1680 N N . CYS A 1 215 ? 1.382 -17.683 12.232 1.00 55.97 215 CYS A N 1
ATOM 1681 C CA . CYS A 1 215 ? 0.509 -16.551 11.911 1.00 55.97 215 CYS A CA 1
ATOM 1682 C C . CYS A 1 215 ? -0.983 -16.858 12.122 1.00 55.97 215 CYS A C 1
ATOM 1684 O O . CYS A 1 215 ? -1.734 -15.939 12.426 1.00 55.97 215 CYS A O 1
ATOM 1686 N N . LEU A 1 216 ? -1.416 -18.122 12.034 1.00 62.09 216 LEU A N 1
ATOM 1687 C CA . LEU A 1 216 ? -2.760 -18.567 12.439 1.00 62.09 216 LEU A CA 1
ATOM 1688 C C . LEU A 1 216 ? -2.884 -18.753 13.962 1.00 62.09 216 LEU A C 1
ATOM 1690 O O . LEU A 1 216 ? -3.942 -18.500 14.542 1.00 62.09 216 LEU A O 1
ATOM 1694 N N . VAL A 1 217 ? -1.797 -19.152 14.629 1.00 61.31 217 VAL A N 1
ATOM 1695 C CA . VAL A 1 217 ? -1.731 -19.311 16.089 1.00 61.31 217 VAL A CA 1
ATOM 1696 C C . VAL A 1 217 ? -1.736 -17.958 16.799 1.00 61.31 217 VAL A C 1
ATOM 1698 O O . VAL A 1 217 ? -2.289 -17.873 17.888 1.00 61.31 217 VAL A O 1
ATOM 1701 N N . TYR A 1 218 ? -1.203 -16.884 16.211 1.00 61.41 218 TYR A N 1
ATOM 1702 C CA . TYR A 1 218 ? -1.153 -15.565 16.859 1.00 61.41 218 TYR A CA 1
ATOM 1703 C C . TYR A 1 218 ? -2.540 -14.909 17.085 1.00 61.41 218 TYR A C 1
ATOM 1705 O O . TYR A 1 218 ? -2.818 -14.498 18.215 1.00 61.41 218 TYR A O 1
ATOM 1713 N N . PRO A 1 219 ? -3.475 -14.891 16.112 1.00 58.28 219 PRO A N 1
ATOM 1714 C CA . PRO A 1 219 ? -4.872 -14.519 16.346 1.00 58.28 219 PRO A CA 1
ATOM 1715 C C . PRO A 1 219 ? -5.547 -15.418 17.390 1.00 58.28 219 PRO A C 1
ATOM 1717 O O . PRO A 1 219 ? -6.281 -14.929 18.249 1.00 58.28 219 PRO A O 1
ATOM 1720 N N . LEU A 1 220 ? -5.261 -16.727 17.374 1.00 64.62 220 LEU A N 1
ATOM 1721 C CA . LEU A 1 220 ? -5.780 -17.681 18.360 1.00 64.62 220 LEU A CA 1
ATOM 1722 C C . LEU A 1 220 ? -5.217 -17.419 19.773 1.00 64.62 220 LEU A C 1
ATOM 1724 O O . LEU A 1 220 ? -5.932 -17.526 20.770 1.00 64.62 220 LEU A O 1
ATOM 1728 N N . TYR A 1 221 ? -3.948 -17.025 19.865 1.00 63.53 221 TYR A N 1
ATOM 1729 C CA . TYR A 1 221 ? -3.249 -16.661 21.093 1.00 63.53 221 TYR A CA 1
ATOM 1730 C C . TYR A 1 221 ? -3.776 -15.346 21.670 1.00 63.53 221 TYR A C 1
ATOM 1732 O O . TYR A 1 221 ? -3.996 -15.267 22.877 1.00 63.53 221 TYR A O 1
ATOM 1740 N N . LEU A 1 222 ? -4.079 -14.349 20.831 1.00 62.22 222 LEU A N 1
ATOM 1741 C CA . LEU A 1 222 ? -4.769 -13.126 21.257 1.00 62.22 222 LEU A CA 1
ATOM 1742 C C . LEU A 1 222 ? -6.186 -13.424 21.768 1.00 62.22 222 LEU A C 1
ATOM 1744 O O . LEU A 1 222 ? -6.585 -12.885 22.800 1.00 62.22 222 LEU A O 1
ATOM 1748 N N . LEU A 1 223 ? -6.920 -14.339 21.126 1.00 59.41 223 LEU A N 1
ATOM 1749 C CA . LEU A 1 223 ? -8.219 -14.811 21.622 1.00 59.41 223 LEU A CA 1
ATOM 1750 C C . LEU A 1 223 ? -8.102 -15.508 22.993 1.00 59.41 223 LEU A C 1
ATOM 1752 O O . LEU A 1 223 ? -8.961 -15.315 23.859 1.00 59.41 223 LEU A O 1
ATOM 1756 N N . LEU A 1 224 ? -7.036 -16.282 23.225 1.00 62.72 224 LEU A N 1
ATOM 1757 C CA . LEU A 1 224 ? -6.759 -16.936 24.511 1.00 62.72 224 LEU A CA 1
ATOM 1758 C C . LEU A 1 224 ? -6.294 -15.947 25.592 1.00 62.72 224 LEU A C 1
ATOM 1760 O O . LEU A 1 224 ? -6.768 -16.028 26.728 1.00 62.72 224 LEU A O 1
ATOM 1764 N N . GLN A 1 225 ? -5.431 -14.986 25.256 1.00 57.34 225 GLN A N 1
ATOM 1765 C CA . GLN A 1 225 ? -4.990 -13.928 26.169 1.00 57.34 225 GLN A CA 1
ATOM 1766 C C . GLN A 1 225 ? -6.141 -13.005 26.571 1.00 57.34 225 GLN A C 1
ATOM 1768 O O . GLN A 1 225 ? -6.311 -12.741 27.763 1.00 57.34 225 GLN A O 1
ATOM 1773 N N . ALA A 1 226 ? -6.988 -12.596 25.624 1.00 56.38 226 ALA A N 1
ATOM 1774 C CA . ALA A 1 226 ? -8.204 -11.843 25.920 1.00 56.38 226 ALA A CA 1
ATOM 1775 C C . ALA A 1 226 ? -9.110 -12.613 26.901 1.00 56.38 226 ALA A C 1
ATOM 1777 O O . ALA A 1 226 ? -9.641 -12.039 27.854 1.00 56.38 226 ALA A O 1
ATOM 1778 N N . ARG A 1 227 ? -9.212 -13.942 26.745 1.00 56.16 227 ARG A N 1
ATOM 1779 C CA . ARG A 1 227 ? -9.908 -14.830 27.695 1.00 56.16 227 ARG A CA 1
ATOM 1780 C C . ARG A 1 227 ? -9.254 -14.871 29.083 1.00 56.16 227 ARG A C 1
ATOM 1782 O O . ARG A 1 227 ? -9.967 -14.932 30.086 1.00 56.16 227 ARG A O 1
ATOM 1789 N N . MET A 1 228 ? -7.922 -14.864 29.161 1.00 54.28 228 MET A N 1
ATOM 1790 C CA . MET A 1 228 ? -7.170 -14.965 30.420 1.00 54.28 228 MET A CA 1
ATOM 1791 C C . MET A 1 228 ? -7.152 -13.656 31.220 1.00 54.28 228 MET A C 1
ATOM 1793 O O . MET A 1 228 ? -7.389 -13.685 32.430 1.00 54.28 228 MET A O 1
ATOM 1797 N N . VAL A 1 229 ? -6.952 -12.509 30.567 1.00 56.22 229 VAL A N 1
ATOM 1798 C CA . VAL A 1 229 ? -6.991 -11.183 31.215 1.00 56.22 229 VAL A CA 1
ATOM 1799 C C . VAL A 1 229 ? -8.371 -10.924 31.828 1.00 56.22 229 VAL A C 1
ATOM 1801 O O . VAL A 1 229 ? -8.481 -10.464 32.964 1.00 56.22 229 VAL A O 1
ATOM 1804 N N . HIS A 1 230 ? -9.437 -11.340 31.144 1.00 51.91 230 HIS A N 1
ATOM 1805 C CA . HIS A 1 230 ? -10.799 -11.179 31.647 1.00 51.91 230 HIS A CA 1
ATOM 1806 C C . HIS A 1 230 ? -11.150 -12.123 32.818 1.00 51.91 230 HIS A C 1
ATOM 1808 O O . HIS A 1 230 ? -12.011 -11.786 33.634 1.00 51.91 230 HIS A O 1
ATOM 1814 N N . ARG A 1 231 ? -10.486 -13.287 32.949 1.00 53.22 231 ARG A N 1
ATOM 1815 C CA . ARG A 1 231 ? -10.583 -14.143 34.152 1.00 53.22 231 ARG A CA 1
ATOM 1816 C C . ARG A 1 231 ? -9.880 -13.521 35.359 1.00 53.22 231 ARG A C 1
ATOM 1818 O O . ARG A 1 231 ? -10.336 -13.730 36.478 1.00 53.22 231 ARG A O 1
ATOM 1825 N N . LYS A 1 232 ? -8.802 -12.761 35.140 1.00 48.12 232 LYS A N 1
ATOM 1826 C CA . LYS A 1 232 ? -8.059 -12.074 36.204 1.00 48.12 232 LYS A CA 1
ATOM 1827 C C . LYS A 1 232 ? -8.817 -10.857 36.750 1.00 48.12 232 LYS A C 1
ATOM 1829 O O . LYS A 1 232 ? -8.804 -10.666 37.951 1.00 48.12 232 LYS A O 1
ATOM 1834 N N . ASN A 1 233 ? -9.561 -10.135 35.906 1.00 49.25 233 ASN A N 1
ATOM 1835 C CA . ASN A 1 233 ? -10.447 -9.028 36.319 1.00 49.25 233 ASN A CA 1
ATOM 1836 C C . ASN A 1 233 ? -11.792 -9.473 36.945 1.00 49.25 233 ASN A C 1
ATOM 1838 O O . ASN A 1 233 ? -12.641 -8.633 37.227 1.00 49.25 233 ASN A O 1
ATOM 1842 N N . ARG A 1 234 ? -12.029 -10.784 37.116 1.00 47.81 234 ARG A N 1
ATOM 1843 C CA . ARG A 1 234 ? -13.206 -11.347 37.815 1.00 47.81 234 ARG A CA 1
ATOM 1844 C C . ARG A 1 234 ? -12.872 -11.961 39.187 1.00 47.81 234 ARG A C 1
ATOM 1846 O O . ARG A 1 234 ? -13.768 -12.533 39.805 1.00 47.81 234 ARG A O 1
ATOM 1853 N N . LYS A 1 235 ? -11.617 -11.887 39.634 1.00 40.44 235 LYS A N 1
ATOM 1854 C CA . LYS A 1 235 ? -11.202 -12.148 41.021 1.00 40.44 235 LYS A CA 1
ATOM 1855 C C . LYS A 1 235 ? -10.846 -10.825 41.675 1.00 40.44 235 LYS A C 1
ATOM 1857 O O . LYS A 1 235 ? -11.056 -10.740 42.899 1.00 40.44 235 LYS A O 1
#

Sequence (235 aa):
MKREKFSSRLGFVLISAGCAIGLGNVWRFPYITGQYGGAVFVTLPQTFSEMAGGRLWGALFFMFLAFAALTTVIAVFENIIAFAMDFGWTRKKAVLVNIAAVIVLSLPCALGFNVLSGFQPFGAGSTVQDLEDFILSNTLLPLGSLLYLLFCTNRYAWGWDRYYEEVNSGRGLKLPAWTKGYLTYILPLIIIFILIEGFIEKLGFPANFLLPALCLVYPLYLLLQARMVHRKNRK

Secondary structure (DSSP, 8-state):
------S-HHHHHHHHHHHHHHHHHHHHHHHHHHHTT-THHHHHHHHHHHSTTHHHHHHHHHHHHHHHHHHHHHHHHHHHHHHHHHTT--HHHHHHHHHHHHHHHHHHHHHHTTTTTT--TTSTT--HHHHHHIIIIIIIHHHHHHHHHHHHH-TTTT-HHHHHHHHHHSSSPPPPTTHHHIIIIIHHHHHHHHHHHHHHHHH-SSS-THHHHHHHHHHHHHHHHHHHHHHHTT-

Radius of gyration: 26.55 Å; chains: 1; bounding box: 52×47×102 Å

pLDDT: mean 76.39, std 12.1, range [40.44, 92.62]

Foldseek 3Di:
DDDDDDPDPVVVVVVVVVVVVVVVVVVVVLVVCVVVVNNCVPVQLVVLVVDDVSVVVVVVVVVVVVVVVVVVVVVVLVVQLVVVVVVVDDSVVSVVVVVVCCVVVCVQVVCQVPVVVVPAPQDDRHTPVLVVCLCPVLPVVLLVVLVVLCQCPPPLHCHVVNSQCVQQVDDDDRDDPVVSCCSVPVSNVVSLVSNVVSCCVRRPDDDPPPPNVVSVVVVVVVVVVSVVVVVVVVD